Protein AF-A0AAD4QVF6-F1 (afdb_monomer)

Nearest PDB structures (foldseek):
  7xgg-assembly2_D  TM=4.872E-01  e=5.606E+00  synthetic construct
  3syv-assembly2_D  TM=2.371E-01  e=7.376E+00  Mus musculus
  6ixe-assembly1_A  TM=1.888E-01  e=5.868E+00  Homo sapiens
  6ixf-assembly1_A  TM=2.015E-01  e=6.731E+00  Homo sapiens

Sequence (263 aa):
MKPLGANAPVVAWVIYSELISIMGISLLLALVYRMAALRNKSHLLTTPKAIIAMGVFEVFYPIPAIYTGLALHPSEEESLAFIDENYPKMKNFYLTHSCTLFATTTDKVMPYFCVAIGQILLLSVGYTAVGIATIRGLKAVKIKRSEKTYRLQRSLAVSLFFQFALPGVMIVFSILSFAISGVLHLESAQVICQIAFLFATLHTTANGVIVMLLVRPYREFLFNLIPILRTWQKRKLHSNKEQVTSLTVRVKAAQSRTSFFQA

Structure (mmCIF, N/CA/C/O backbone):
data_AF-A0AAD4QVF6-F1
#
_entry.id   AF-A0AAD4QVF6-F1
#
loop_
_atom_site.group_PDB
_atom_site.id
_atom_site.type_symbol
_atom_site.label_atom_id
_atom_site.label_alt_id
_atom_site.label_comp_id
_atom_site.label_asym_id
_atom_site.label_entity_id
_atom_site.label_seq_id
_atom_site.pdbx_PDB_ins_code
_atom_site.Cartn_x
_atom_site.Cartn_y
_atom_site.Cartn_z
_atom_site.occupancy
_atom_site.B_iso_or_equiv
_atom_site.auth_seq_id
_atom_site.auth_comp_id
_atom_site.auth_asym_id
_atom_site.auth_atom_id
_atom_site.pdbx_PDB_model_num
ATOM 1 N N . MET A 1 1 ? 24.526 -21.670 -14.577 1.00 37.72 1 MET A N 1
ATOM 2 C CA . MET A 1 1 ? 23.063 -21.634 -14.354 1.00 37.72 1 MET A CA 1
ATOM 3 C C . MET A 1 1 ? 22.416 -21.314 -15.688 1.00 37.72 1 MET A C 1
ATOM 5 O O . MET A 1 1 ? 22.866 -20.366 -16.316 1.00 37.72 1 MET A O 1
ATOM 9 N N . LYS A 1 2 ? 21.458 -22.118 -16.176 1.00 34.78 2 LYS A N 1
ATOM 10 C CA . LYS A 1 2 ? 20.704 -21.745 -17.386 1.00 34.78 2 LYS A CA 1
ATOM 11 C C . LYS A 1 2 ? 19.953 -20.442 -17.082 1.00 34.78 2 LYS A C 1
ATOM 13 O O . LYS A 1 2 ? 19.327 -20.397 -16.020 1.00 34.78 2 LYS A O 1
ATOM 18 N N . PRO A 1 3 ? 20.032 -19.412 -17.941 1.00 43.38 3 PRO A N 1
ATOM 19 C CA . PRO A 1 3 ? 19.231 -18.216 -17.751 1.00 43.38 3 PRO A CA 1
ATOM 20 C C . PRO A 1 3 ? 17.770 -18.653 -17.693 1.00 43.38 3 PRO A C 1
ATOM 22 O O . PRO A 1 3 ? 17.314 -19.462 -18.507 1.00 43.38 3 PRO A O 1
ATOM 25 N N . LEU A 1 4 ? 17.070 -18.190 -16.661 1.00 45.00 4 LEU A N 1
ATOM 26 C CA . LEU A 1 4 ? 15.618 -18.247 -16.614 1.00 45.00 4 LEU A CA 1
ATOM 27 C C . LEU A 1 4 ? 15.123 -17.697 -17.959 1.00 45.00 4 LEU A C 1
ATOM 29 O O . LEU A 1 4 ? 15.506 -16.591 -18.331 1.00 45.00 4 LEU A O 1
ATOM 33 N N . GLY A 1 5 ? 14.392 -18.516 -18.727 1.00 51.22 5 GLY A N 1
ATOM 34 C CA . GLY A 1 5 ? 14.026 -18.189 -20.109 1.00 51.22 5 GLY A CA 1
ATOM 35 C C . GLY A 1 5 ? 13.369 -16.812 -20.211 1.00 51.22 5 GLY A C 1
ATOM 36 O O . GLY A 1 5 ? 12.795 -16.353 -19.227 1.00 51.22 5 GLY A O 1
ATOM 37 N N . ALA A 1 6 ? 13.431 -16.185 -21.389 1.00 54.94 6 ALA A N 1
ATOM 38 C CA . ALA A 1 6 ? 13.027 -14.795 -21.666 1.00 54.94 6 ALA A CA 1
ATOM 39 C C . ALA A 1 6 ? 11.678 -14.337 -21.054 1.00 54.94 6 ALA A C 1
ATOM 41 O O . ALA A 1 6 ? 11.459 -13.148 -20.855 1.00 54.94 6 ALA A O 1
ATOM 42 N N . ASN A 1 7 ? 10.798 -15.271 -20.682 1.00 56.34 7 ASN A N 1
ATOM 43 C CA . ASN A 1 7 ? 9.496 -15.014 -20.066 1.00 56.34 7 ASN A CA 1
ATOM 44 C C . ASN A 1 7 ? 9.504 -14.944 -18.526 1.00 56.34 7 ASN A C 1
ATOM 46 O O . ASN A 1 7 ? 8.493 -14.597 -17.924 1.00 56.34 7 ASN A O 1
ATOM 50 N N . ALA A 1 8 ? 10.601 -15.279 -17.850 1.00 60.00 8 ALA A N 1
ATOM 51 C CA . ALA A 1 8 ? 10.684 -15.251 -16.388 1.00 60.00 8 ALA A CA 1
ATOM 52 C C . ALA A 1 8 ? 10.346 -13.899 -15.724 1.00 60.00 8 ALA A C 1
ATOM 54 O O . ALA A 1 8 ? 9.707 -13.922 -14.670 1.00 60.00 8 ALA A O 1
ATOM 55 N N . PRO A 1 9 ? 10.695 -12.736 -16.306 1.00 60.25 9 PRO A N 1
ATOM 56 C CA . PRO A 1 9 ? 10.323 -11.429 -15.759 1.00 60.25 9 PRO A CA 1
ATOM 57 C C . PRO A 1 9 ? 8.811 -11.226 -15.773 1.00 60.25 9 PRO A C 1
ATOM 59 O O . PRO A 1 9 ? 8.218 -10.791 -14.789 1.00 60.25 9 PRO A O 1
ATOM 62 N N . VAL A 1 10 ? 8.187 -11.618 -16.883 1.00 62.69 10 VAL A N 1
ATOM 63 C CA . VAL A 1 10 ? 6.742 -11.558 -17.082 1.00 62.69 10 VAL A CA 1
ATOM 64 C C . VAL A 1 10 ? 6.040 -12.496 -16.104 1.00 62.69 10 VAL A C 1
ATOM 66 O O . VAL A 1 10 ? 5.097 -12.087 -15.437 1.00 62.69 10 VAL A O 1
ATOM 69 N N . VAL A 1 11 ? 6.520 -13.733 -15.952 1.00 62.94 11 VAL A N 1
ATOM 70 C CA . VAL A 1 11 ? 5.947 -14.707 -15.008 1.00 62.94 11 VAL A CA 1
ATOM 71 C C . VAL A 1 11 ? 6.062 -14.210 -13.565 1.00 62.94 11 VAL A C 1
ATOM 73 O O . VAL A 1 11 ? 5.086 -14.275 -12.820 1.00 62.94 11 VAL A O 1
ATOM 76 N N . ALA A 1 12 ? 7.217 -13.671 -13.165 1.00 63.62 12 ALA A N 1
ATOM 77 C CA . ALA A 1 12 ? 7.394 -13.086 -11.836 1.00 63.62 12 ALA A CA 1
ATOM 78 C C . ALA A 1 12 ? 6.433 -11.911 -11.600 1.00 63.62 12 ALA A C 1
ATOM 80 O O . ALA A 1 12 ? 5.878 -11.769 -10.511 1.00 63.62 12 ALA A O 1
ATOM 81 N N . TRP A 1 13 ? 6.199 -11.101 -12.630 1.00 64.44 13 TRP A N 1
ATOM 82 C CA . TRP A 1 13 ? 5.290 -9.968 -12.567 1.00 64.44 13 TRP A CA 1
ATOM 83 C C . TRP A 1 13 ? 3.817 -10.379 -12.477 1.00 64.44 13 TRP A C 1
ATOM 85 O O . TRP A 1 13 ? 3.089 -9.836 -11.651 1.00 64.44 13 TRP A O 1
ATOM 95 N N . VAL A 1 14 ? 3.396 -11.380 -13.256 1.00 66.75 14 VAL A N 1
ATOM 96 C CA . VAL A 1 14 ? 2.061 -11.998 -13.168 1.00 66.75 14 VAL A CA 1
ATOM 97 C C . VAL A 1 14 ? 1.823 -12.540 -11.760 1.00 66.75 14 VAL A C 1
ATOM 99 O O . VAL A 1 14 ? 0.798 -12.271 -11.147 1.00 66.75 14 VAL A O 1
ATOM 102 N N . ILE A 1 15 ? 2.794 -13.266 -11.202 1.00 67.12 15 ILE A N 1
ATOM 103 C CA . ILE A 1 15 ? 2.690 -13.788 -9.835 1.00 67.12 15 ILE A CA 1
ATOM 104 C C . ILE A 1 15 ? 2.575 -12.636 -8.829 1.00 67.12 15 ILE A C 1
ATOM 106 O O . ILE A 1 15 ? 1.769 -12.697 -7.904 1.00 67.12 15 ILE A O 1
ATOM 110 N N . TYR A 1 16 ? 3.360 -11.572 -9.003 1.00 66.75 16 TYR A N 1
ATOM 111 C CA . TYR A 1 16 ? 3.331 -10.413 -8.116 1.00 66.75 16 TYR A CA 1
ATOM 112 C C . TYR A 1 16 ? 1.995 -9.656 -8.170 1.00 66.75 16 TYR A C 1
ATOM 114 O O . TYR A 1 16 ? 1.463 -9.286 -7.121 1.00 66.75 16 TYR A O 1
ATOM 122 N N . SER A 1 17 ? 1.427 -9.455 -9.363 1.00 65.19 17 SER A N 1
ATOM 123 C CA . SER A 1 17 ? 0.138 -8.779 -9.533 1.00 65.19 17 SER A CA 1
ATOM 124 C C . SER A 1 17 ? -1.014 -9.593 -8.936 1.00 65.19 17 SER A C 1
ATOM 126 O O . SER A 1 17 ? -1.827 -9.033 -8.200 1.00 65.19 17 SER A O 1
ATOM 128 N N . GLU A 1 18 ? -1.023 -10.912 -9.137 1.00 68.62 18 GLU A N 1
ATOM 129 C CA . GLU A 1 18 ? -2.000 -11.824 -8.529 1.00 68.62 18 GLU A CA 1
ATOM 130 C C . GLU A 1 18 ? -1.900 -11.844 -6.997 1.00 68.62 18 GLU A C 1
ATOM 132 O O . GLU A 1 18 ? -2.912 -11.769 -6.298 1.00 68.62 18 GLU A O 1
ATOM 137 N N . LEU A 1 19 ? -0.685 -11.872 -6.437 1.00 65.50 19 LEU A N 1
ATOM 138 C CA . LEU A 1 19 ? -0.489 -11.817 -4.984 1.00 65.50 19 LEU A CA 1
ATOM 139 C C . LEU A 1 19 ? -1.010 -10.508 -4.377 1.00 65.50 19 LEU A C 1
ATOM 141 O O . LEU A 1 19 ? -1.615 -10.530 -3.301 1.00 65.50 19 LEU A O 1
ATOM 145 N N . ILE A 1 20 ? -0.809 -9.376 -5.061 1.00 69.12 20 ILE A N 1
ATOM 146 C CA . ILE A 1 20 ? -1.357 -8.083 -4.634 1.00 69.12 20 ILE A CA 1
ATOM 147 C C . ILE A 1 20 ? -2.886 -8.109 -4.662 1.00 69.12 20 ILE A C 1
ATOM 149 O O . ILE A 1 20 ? -3.496 -7.687 -3.679 1.00 69.12 20 ILE A O 1
ATOM 153 N N . SER A 1 21 ? -3.498 -8.638 -5.724 1.00 68.19 21 SER A N 1
ATOM 154 C CA . SER A 1 21 ? -4.958 -8.764 -5.823 1.00 68.19 21 SER A CA 1
ATOM 155 C C . SER A 1 21 ? -5.543 -9.688 -4.751 1.00 68.19 21 SER A C 1
ATOM 157 O O . SER A 1 21 ? -6.530 -9.369 -4.093 1.00 68.19 21 SER A O 1
ATOM 159 N N . ILE A 1 22 ? -4.911 -10.831 -4.479 1.00 67.81 22 ILE A N 1
ATOM 160 C CA . ILE A 1 22 ? -5.367 -11.740 -3.416 1.00 67.81 22 ILE A CA 1
ATOM 161 C C . ILE A 1 22 ? -5.286 -11.051 -2.048 1.00 67.81 22 ILE A C 1
ATOM 163 O O . ILE A 1 22 ? -6.211 -11.157 -1.230 1.00 67.81 22 ILE A O 1
ATOM 167 N N . MET A 1 23 ? -4.194 -10.328 -1.786 1.00 67.50 23 MET A N 1
ATOM 168 C CA . MET A 1 23 ? -4.026 -9.567 -0.551 1.00 67.50 23 MET A CA 1
ATOM 169 C C . MET A 1 23 ? -5.079 -8.458 -0.433 1.00 67.50 23 MET A C 1
ATOM 171 O O . MET A 1 23 ? -5.665 -8.291 0.641 1.00 67.50 23 MET A O 1
ATOM 175 N N . GLY A 1 24 ? -5.355 -7.742 -1.523 1.00 69.25 24 GLY A N 1
ATOM 176 C CA . GLY A 1 24 ? -6.350 -6.682 -1.565 1.00 69.25 24 GLY A CA 1
ATOM 177 C C . GLY A 1 24 ? -7.765 -7.192 -1.278 1.00 69.25 24 GLY A C 1
ATOM 178 O O . GLY A 1 24 ? -8.414 -6.749 -0.322 1.00 69.25 24 GLY A O 1
ATOM 179 N N . ILE A 1 25 ? -8.200 -8.235 -1.988 1.00 70.25 25 ILE A N 1
ATOM 180 C CA . ILE A 1 25 ? -9.482 -8.920 -1.749 1.00 70.25 25 ILE A CA 1
ATOM 181 C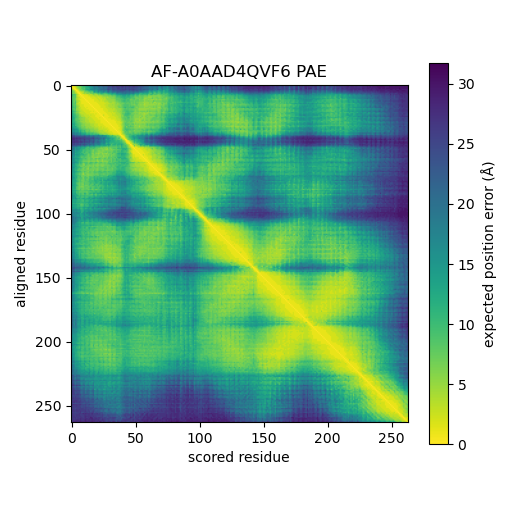 C . ILE A 1 25 ? -9.607 -9.388 -0.294 1.00 70.25 25 ILE A C 1
ATOM 183 O O . ILE A 1 25 ? -10.638 -9.163 0.349 1.00 70.25 25 ILE A O 1
ATOM 187 N N . SER A 1 26 ? -8.560 -10.008 0.255 1.00 67.69 26 SER A N 1
ATOM 188 C CA . SER A 1 26 ? -8.553 -10.517 1.635 1.00 67.69 26 SER A CA 1
ATOM 189 C C . SER A 1 26 ? -8.766 -9.399 2.659 1.00 67.69 26 SER A C 1
ATOM 191 O O . SER A 1 26 ? -9.516 -9.543 3.629 1.00 67.69 26 SER A O 1
ATOM 193 N N . LEU A 1 27 ? -8.138 -8.251 2.424 1.00 70.31 27 LEU A N 1
ATOM 194 C CA . LEU A 1 27 ? -8.210 -7.082 3.289 1.00 70.31 27 LEU A CA 1
ATOM 195 C C . LEU A 1 27 ? -9.574 -6.380 3.191 1.00 70.31 27 LEU A C 1
ATOM 197 O O . LEU A 1 27 ? -10.148 -5.969 4.206 1.00 70.31 27 LEU A O 1
ATOM 201 N N . LEU A 1 28 ? -10.131 -6.313 1.980 1.00 70.56 28 LEU A N 1
ATOM 202 C CA . LEU A 1 28 ? -11.494 -5.863 1.713 1.00 70.56 28 LEU A CA 1
ATOM 203 C C . LEU A 1 28 ? -12.528 -6.723 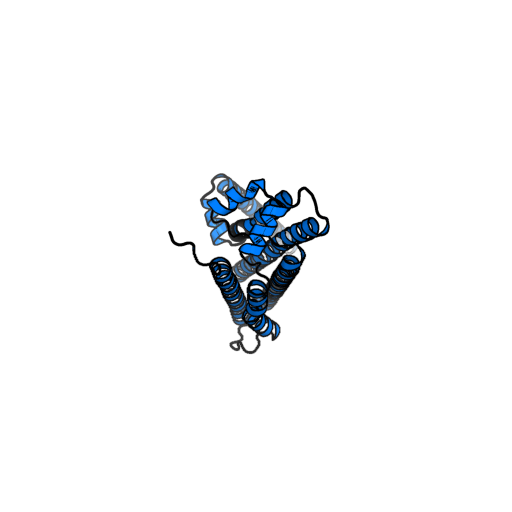2.431 1.00 70.56 28 LEU A C 1
ATOM 205 O O . LEU A 1 28 ? -13.383 -6.199 3.147 1.00 70.56 28 LEU A O 1
ATOM 209 N N . LEU A 1 29 ? -12.418 -8.043 2.303 1.00 69.06 29 LEU A N 1
ATOM 210 C CA . LEU A 1 29 ? -13.282 -8.987 3.002 1.00 69.06 29 LEU A CA 1
ATOM 211 C C . LEU A 1 29 ? -13.165 -8.815 4.518 1.00 69.06 29 LEU A C 1
ATOM 213 O O . LEU A 1 29 ? -14.188 -8.686 5.191 1.00 69.06 29 LEU A O 1
ATOM 217 N N . ALA A 1 30 ? -11.953 -8.725 5.070 1.00 69.31 30 ALA A N 1
ATOM 218 C CA . ALA A 1 30 ? -11.750 -8.519 6.505 1.00 69.31 30 ALA A CA 1
ATOM 219 C C . ALA A 1 30 ? -12.453 -7.248 7.021 1.00 69.31 30 ALA A C 1
ATOM 221 O O . ALA A 1 30 ? -13.092 -7.258 8.080 1.00 69.31 30 ALA A O 1
ATOM 222 N N . LEU A 1 31 ? -12.394 -6.157 6.255 1.00 68.94 31 LEU A N 1
ATOM 223 C CA . LEU A 1 31 ? -13.100 -4.909 6.546 1.00 68.94 31 LEU A CA 1
ATOM 224 C C . LEU A 1 31 ? -14.624 -5.064 6.505 1.00 68.94 31 LEU A C 1
ATOM 226 O O . LEU A 1 31 ? -15.327 -4.568 7.388 1.00 68.94 31 LEU A O 1
ATOM 230 N N . VAL A 1 32 ? -15.139 -5.781 5.511 1.00 68.56 32 VAL A N 1
ATOM 231 C CA . VAL A 1 32 ? -16.572 -6.055 5.332 1.00 68.56 32 VAL A CA 1
ATOM 232 C C . VAL A 1 32 ? -17.119 -6.896 6.466 1.00 68.56 32 VAL A C 1
ATOM 234 O O . VAL A 1 32 ? -18.104 -6.508 7.096 1.00 68.56 32 VAL A O 1
ATOM 237 N N . TYR A 1 33 ? -16.455 -8.011 6.767 1.00 68.38 33 TYR A N 1
ATOM 238 C CA . TYR A 1 33 ? -16.805 -8.885 7.880 1.00 68.38 33 TYR A CA 1
ATOM 239 C C . TYR A 1 33 ? -16.821 -8.104 9.191 1.00 68.38 33 TYR A C 1
ATOM 241 O O . TYR A 1 33 ? -17.742 -8.244 9.999 1.00 68.38 33 TYR A O 1
ATOM 249 N N . ARG A 1 34 ? -15.861 -7.194 9.375 1.00 69.56 34 ARG A N 1
ATOM 250 C CA . ARG A 1 34 ? -15.821 -6.320 10.545 1.00 69.56 34 ARG A CA 1
ATOM 251 C C . ARG A 1 34 ? -16.992 -5.338 10.587 1.00 69.56 34 ARG A C 1
ATOM 253 O O . ARG A 1 34 ? -17.579 -5.156 11.652 1.00 69.56 34 ARG A O 1
ATOM 260 N N . MET A 1 35 ? -17.377 -4.733 9.464 1.00 66.31 35 MET A N 1
ATOM 261 C CA . MET A 1 35 ? -18.566 -3.871 9.392 1.00 66.31 35 MET A CA 1
ATOM 262 C C . MET A 1 35 ? -19.868 -4.642 9.652 1.00 66.31 35 MET A C 1
ATOM 264 O O . MET A 1 35 ? -20.740 -4.137 10.364 1.00 66.31 35 MET A O 1
ATOM 268 N N . ALA A 1 36 ? -19.997 -5.860 9.123 1.00 63.72 36 ALA A N 1
ATOM 269 C CA . ALA A 1 36 ? -21.147 -6.732 9.357 1.00 63.72 36 ALA A CA 1
ATOM 270 C C . ALA A 1 36 ? -21.266 -7.106 10.845 1.00 63.72 36 ALA A C 1
ATOM 272 O O . ALA A 1 36 ? -22.318 -6.895 11.457 1.00 63.72 36 ALA A O 1
ATOM 273 N N . ALA A 1 37 ? -20.154 -7.520 11.463 1.00 65.19 37 ALA A N 1
ATOM 274 C CA . ALA A 1 37 ? -20.075 -7.817 12.893 1.00 65.19 37 ALA A CA 1
ATOM 275 C C . ALA A 1 37 ? -20.400 -6.594 13.773 1.00 65.19 37 ALA A C 1
ATOM 277 O O . ALA A 1 37 ? -21.032 -6.718 14.825 1.00 65.19 37 ALA A O 1
ATOM 278 N N . LEU A 1 38 ? -20.009 -5.386 13.351 1.00 64.06 38 LEU A N 1
ATOM 279 C CA . LEU A 1 38 ? -20.340 -4.149 14.065 1.00 64.06 38 LEU A CA 1
ATOM 280 C C . LEU A 1 38 ? -21.831 -3.799 13.991 1.00 64.06 38 LEU A C 1
ATOM 282 O O . LEU A 1 38 ? -22.361 -3.257 14.959 1.00 64.06 38 LEU A O 1
ATOM 286 N N . ARG A 1 39 ? -22.516 -4.108 12.885 1.00 63.34 39 ARG A N 1
ATOM 287 C CA . ARG A 1 39 ? -23.947 -3.804 12.702 1.00 63.34 39 ARG A CA 1
ATOM 288 C C . ARG A 1 39 ? -24.881 -4.836 13.341 1.00 63.34 39 ARG A C 1
ATOM 290 O O . ARG A 1 39 ? -26.089 -4.614 13.318 1.00 63.34 39 ARG A O 1
ATOM 297 N N . ASN A 1 40 ? -24.343 -5.914 13.923 1.00 62.25 40 ASN A N 1
ATOM 298 C CA . ASN A 1 40 ? -25.102 -7.028 14.505 1.00 62.25 40 ASN A CA 1
ATOM 299 C C . ASN A 1 40 ? -26.190 -7.566 13.553 1.00 62.25 40 ASN A C 1
ATOM 301 O O . ASN A 1 40 ? -27.267 -7.968 13.985 1.00 62.25 40 ASN A O 1
ATOM 305 N N . LYS A 1 41 ? -25.928 -7.497 12.241 1.00 56.50 41 LYS A N 1
ATOM 306 C CA . LYS A 1 41 ? -26.773 -8.078 11.198 1.00 56.50 41 LYS A CA 1
ATOM 307 C C . LYS A 1 41 ? -26.068 -9.338 10.707 1.00 56.50 41 LYS A C 1
ATOM 309 O O . LYS A 1 41 ? -24.955 -9.249 10.202 1.00 56.50 41 LYS A O 1
ATOM 314 N N . SER A 1 42 ? -26.724 -10.485 10.856 1.00 44.81 42 SER A N 1
ATOM 315 C CA . SER A 1 42 ? -26.244 -11.806 10.421 1.00 44.81 42 SER A CA 1
ATOM 316 C C . SER A 1 42 ? -26.131 -11.951 8.899 1.00 44.81 42 SER A C 1
ATOM 318 O O . SER A 1 42 ? -25.462 -12.857 8.416 1.00 44.81 42 SER A O 1
ATOM 320 N N . HIS A 1 43 ? -26.738 -11.051 8.121 1.00 45.66 43 HIS A N 1
ATOM 321 C CA . HIS A 1 43 ? -26.702 -11.120 6.665 1.00 45.66 43 HIS A CA 1
ATOM 322 C C . HIS A 1 43 ? -25.549 -10.304 6.066 1.00 45.66 43 HIS A C 1
ATOM 324 O O . HIS A 1 43 ? -25.660 -9.088 5.865 1.00 45.66 43 HIS A O 1
ATOM 330 N N . LEU A 1 44 ? -24.505 -11.026 5.638 1.00 47.47 44 LEU A N 1
ATOM 331 C CA . LEU A 1 44 ? -23.543 -10.590 4.612 1.00 47.47 44 LEU A CA 1
ATOM 332 C C . LEU A 1 44 ? -24.232 -10.050 3.341 1.00 47.47 44 LEU A C 1
ATOM 334 O O . LEU A 1 44 ? -23.634 -9.296 2.587 1.00 47.47 44 LEU A O 1
ATOM 338 N N . LEU A 1 45 ? -25.504 -10.369 3.105 1.00 43.69 45 LEU A N 1
ATOM 339 C CA . LEU A 1 45 ? -26.275 -9.930 1.936 1.00 43.69 45 LEU A CA 1
ATOM 340 C C . LEU A 1 45 ? -26.611 -8.426 1.896 1.00 43.69 45 LEU A C 1
ATOM 342 O O . LEU A 1 45 ? -27.107 -7.944 0.886 1.00 43.69 45 LEU A O 1
ATOM 346 N N . THR A 1 46 ? -26.314 -7.661 2.954 1.00 48.38 46 THR A N 1
ATOM 347 C CA . THR A 1 46 ? -26.375 -6.180 2.910 1.00 48.38 46 THR A CA 1
ATOM 348 C C . THR A 1 46 ? -25.013 -5.529 2.670 1.00 48.38 46 THR A C 1
ATOM 350 O O . THR A 1 46 ? -24.845 -4.326 2.894 1.00 48.38 46 THR A O 1
ATOM 353 N N . THR A 1 47 ? -24.031 -6.319 2.225 1.00 54.88 47 THR A N 1
ATOM 354 C CA . THR A 1 47 ? -22.757 -5.799 1.730 1.00 54.88 47 THR A CA 1
ATOM 355 C C . THR A 1 47 ? -23.054 -4.794 0.609 1.00 54.88 47 THR A C 1
ATOM 357 O O . THR A 1 47 ? -23.788 -5.131 -0.322 1.00 54.88 47 THR A O 1
ATOM 360 N N . PRO A 1 48 ? -22.562 -3.542 0.692 1.00 59.56 48 PRO A N 1
ATOM 361 C CA . PRO A 1 48 ? -22.774 -2.549 -0.352 1.00 59.56 48 PRO A CA 1
ATOM 362 C C . PRO A 1 48 ? -22.351 -3.139 -1.695 1.00 59.56 48 PRO A C 1
ATOM 364 O O . PRO A 1 48 ? -21.248 -3.669 -1.792 1.00 59.56 48 PRO A O 1
ATOM 367 N N . LYS A 1 49 ? -23.190 -3.020 -2.731 1.00 63.59 49 LYS A N 1
ATOM 368 C CA . LYS A 1 49 ? -22.866 -3.451 -4.106 1.00 63.59 49 LYS A CA 1
ATOM 369 C C . LYS A 1 49 ? -21.467 -2.989 -4.548 1.00 63.59 49 LYS A C 1
ATOM 371 O O . LYS A 1 49 ? -20.788 -3.712 -5.259 1.00 63.59 49 LYS A O 1
ATOM 376 N N . ALA A 1 50 ? -21.015 -1.841 -4.039 1.00 60.25 50 ALA A N 1
ATOM 377 C CA . ALA A 1 50 ? -19.671 -1.296 -4.218 1.00 60.25 50 ALA A CA 1
ATOM 378 C C . ALA A 1 50 ? -18.531 -2.243 -3.798 1.00 60.25 50 ALA A C 1
ATOM 380 O O . ALA A 1 50 ? -17.498 -2.262 -4.444 1.00 60.25 50 ALA A O 1
ATOM 381 N N . ILE A 1 51 ? -18.699 -3.046 -2.750 1.00 65.06 51 ILE A N 1
ATOM 382 C CA . ILE A 1 51 ? -17.654 -3.948 -2.248 1.00 65.06 51 ILE A CA 1
ATOM 383 C C . ILE A 1 51 ? -17.576 -5.211 -3.100 1.00 65.06 51 ILE A C 1
ATOM 385 O O . ILE A 1 51 ? -16.482 -5.660 -3.416 1.00 65.06 51 ILE A O 1
ATOM 389 N N . ILE A 1 52 ? -18.724 -5.765 -3.500 1.00 68.62 52 ILE A N 1
ATOM 390 C CA . ILE A 1 52 ? -18.755 -6.875 -4.461 1.00 68.62 52 ILE A CA 1
ATOM 391 C C . ILE A 1 52 ? -18.171 -6.395 -5.792 1.00 68.62 52 ILE A C 1
ATOM 393 O O . ILE A 1 52 ? -17.333 -7.078 -6.362 1.00 68.62 52 ILE A O 1
ATOM 397 N N . ALA A 1 53 ? -18.531 -5.187 -6.237 1.00 66.56 53 ALA A N 1
ATOM 398 C CA . ALA A 1 53 ? -17.948 -4.568 -7.423 1.00 66.56 53 ALA A CA 1
ATOM 399 C C . ALA A 1 53 ? -16.428 -4.365 -7.291 1.00 66.56 53 ALA A C 1
ATOM 401 O O . ALA A 1 53 ? -15.708 -4.662 -8.234 1.00 66.56 53 ALA A O 1
ATOM 402 N N . MET A 1 54 ? -15.927 -3.932 -6.129 1.00 68.06 54 MET A N 1
ATOM 403 C CA . MET A 1 54 ? -14.487 -3.813 -5.871 1.00 68.06 54 MET A CA 1
ATOM 404 C C . MET A 1 54 ? -13.777 -5.171 -5.847 1.00 68.06 54 MET A C 1
ATOM 406 O O . MET A 1 54 ? -12.689 -5.282 -6.394 1.00 68.06 54 MET A O 1
ATOM 410 N N . GLY A 1 55 ? -14.385 -6.204 -5.255 1.00 68.62 55 GLY A N 1
ATOM 411 C CA . GLY A 1 55 ? -13.824 -7.558 -5.239 1.00 68.62 55 GLY A CA 1
ATOM 412 C C . GLY A 1 55 ? -13.789 -8.193 -6.629 1.00 68.62 55 GLY A C 1
ATOM 413 O O . GLY A 1 55 ? -12.773 -8.747 -7.020 1.00 68.62 55 GLY A O 1
ATOM 414 N N . VAL A 1 56 ? -14.868 -8.054 -7.406 1.00 71.25 56 VAL A N 1
ATOM 415 C CA . VAL A 1 56 ? -14.910 -8.463 -8.819 1.00 71.25 56 VAL A CA 1
ATOM 416 C C . VAL A 1 56 ? -13.850 -7.700 -9.612 1.00 71.25 56 VAL A C 1
ATOM 418 O O . VAL A 1 56 ? -13.084 -8.310 -10.348 1.00 71.25 56 VAL A O 1
ATOM 421 N N . PHE A 1 57 ? -13.743 -6.385 -9.420 1.00 68.94 57 PHE A N 1
ATOM 422 C CA . PHE A 1 57 ? -12.716 -5.587 -10.080 1.00 68.94 57 PHE A CA 1
ATOM 423 C C . PHE A 1 57 ? -11.302 -6.077 -9.739 1.00 68.94 57 PHE A C 1
ATOM 425 O O . PHE A 1 57 ? -10.519 -6.279 -10.655 1.00 68.94 57 PHE A O 1
ATOM 432 N N . GLU A 1 58 ? -10.980 -6.344 -8.470 1.00 68.38 58 GLU A N 1
ATOM 433 C CA . GLU A 1 58 ? -9.656 -6.856 -8.078 1.00 68.38 58 GLU A CA 1
ATOM 434 C C . GLU A 1 58 ? -9.299 -8.216 -8.701 1.00 68.38 58 GLU A C 1
ATOM 436 O O . GLU A 1 58 ? -8.119 -8.466 -8.943 1.00 68.38 58 GLU A O 1
ATOM 441 N N . VAL A 1 59 ? -10.289 -9.066 -8.997 1.00 69.88 59 VAL A N 1
ATOM 442 C CA . VAL A 1 59 ? -10.083 -10.366 -9.665 1.00 69.88 59 VAL A CA 1
ATOM 443 C C . VAL A 1 59 ? -9.853 -10.212 -11.167 1.00 69.88 59 VAL A C 1
ATOM 445 O O . VAL A 1 59 ? -9.022 -10.908 -11.737 1.00 69.88 59 VAL A O 1
ATOM 448 N N . PHE A 1 60 ? -10.594 -9.325 -11.833 1.00 71.25 60 PHE A N 1
ATOM 449 C CA . PHE A 1 60 ? -10.517 -9.186 -13.294 1.00 71.25 60 PHE A CA 1
ATOM 450 C C . PHE A 1 60 ? -9.481 -8.156 -13.754 1.00 71.25 60 PHE A C 1
ATOM 452 O O . PHE A 1 60 ? -9.066 -8.172 -14.909 1.00 71.25 60 PHE A O 1
ATOM 459 N N . TYR A 1 61 ? -9.045 -7.267 -12.868 1.00 69.25 61 TYR A N 1
ATOM 460 C CA . TYR A 1 61 ? -8.085 -6.212 -13.168 1.00 69.25 61 TYR A CA 1
ATOM 461 C C . TYR A 1 61 ? -6.655 -6.698 -13.510 1.00 69.25 61 TYR A C 1
ATOM 463 O O . TYR A 1 61 ? -6.031 -6.085 -14.383 1.00 69.25 61 TYR A O 1
ATOM 471 N N . PRO A 1 62 ? -6.105 -7.774 -12.906 1.00 69.94 62 PRO A N 1
ATOM 472 C CA . PRO A 1 62 ? -4.809 -8.313 -13.310 1.00 69.94 62 PRO A CA 1
ATOM 473 C C . PRO A 1 62 ? -4.775 -8.671 -14.791 1.00 69.94 62 PRO A C 1
ATOM 475 O O . PRO A 1 62 ? -3.731 -8.547 -15.409 1.00 69.94 62 PRO A O 1
ATOM 478 N N . ILE A 1 63 ? -5.912 -9.027 -15.397 1.00 71.56 63 ILE A N 1
ATOM 479 C CA . ILE A 1 63 ? -5.979 -9.494 -16.785 1.00 71.56 63 ILE A CA 1
ATOM 480 C C . ILE A 1 63 ? -5.521 -8.412 -17.782 1.00 71.56 63 ILE A C 1
ATOM 482 O O . ILE A 1 63 ? -4.590 -8.695 -18.533 1.00 71.56 63 ILE A O 1
ATOM 486 N N . PRO A 1 64 ? -6.070 -7.176 -17.803 1.00 70.00 64 PRO A N 1
ATOM 487 C CA . PRO A 1 64 ? -5.520 -6.091 -18.617 1.00 70.00 64 PRO A CA 1
ATOM 488 C C . PRO A 1 64 ? -4.046 -5.800 -18.352 1.00 70.00 64 PRO A C 1
ATOM 490 O O . PRO A 1 64 ? -3.314 -5.512 -19.289 1.00 70.00 64 PRO A O 1
ATOM 493 N N . ALA A 1 65 ? -3.615 -5.873 -17.093 1.00 66.56 65 ALA A N 1
ATOM 494 C CA . ALA A 1 65 ? -2.250 -5.563 -16.690 1.00 66.56 65 ALA A CA 1
ATOM 495 C C . ALA A 1 65 ? -1.266 -6.651 -17.183 1.00 66.56 65 ALA A C 1
ATOM 497 O O . ALA A 1 65 ? -0.195 -6.354 -17.703 1.00 66.56 65 ALA A O 1
ATOM 498 N N . ILE A 1 66 ? -1.657 -7.922 -17.080 1.00 68.69 66 ILE A N 1
ATOM 499 C CA . ILE A 1 66 ? -0.946 -9.094 -17.607 1.00 68.69 66 ILE A CA 1
ATOM 500 C C . ILE A 1 66 ? -0.929 -9.047 -19.128 1.00 68.69 66 ILE A C 1
ATOM 502 O O . ILE A 1 66 ? 0.111 -9.285 -19.732 1.00 68.69 66 ILE A O 1
ATOM 506 N N . TYR A 1 67 ? -2.049 -8.686 -19.749 1.00 69.94 67 TYR A N 1
ATOM 507 C CA . TYR A 1 67 ? -2.140 -8.531 -21.191 1.00 69.94 67 TYR A CA 1
ATOM 508 C C . TYR A 1 67 ? -1.228 -7.415 -21.700 1.00 69.94 67 TYR A C 1
ATOM 510 O O . TYR A 1 67 ? -0.483 -7.646 -22.644 1.00 69.94 67 TYR A O 1
ATOM 518 N N . THR A 1 68 ? -1.215 -6.234 -21.075 1.00 65.81 68 THR A N 1
ATOM 519 C CA . THR A 1 68 ? -0.287 -5.160 -21.463 1.00 65.81 68 THR A CA 1
ATOM 520 C C . THR A 1 68 ? 1.161 -5.550 -21.194 1.00 65.81 68 THR A C 1
ATOM 522 O O . THR A 1 68 ? 2.009 -5.324 -22.051 1.00 65.81 68 THR A O 1
ATOM 525 N N . GLY A 1 69 ? 1.443 -6.204 -20.064 1.00 65.00 69 GLY A N 1
ATOM 526 C CA . GLY A 1 69 ? 2.768 -6.729 -19.741 1.00 65.00 69 GLY A CA 1
ATOM 527 C C . GLY A 1 69 ? 3.261 -7.802 -20.714 1.00 65.00 69 GLY A C 1
ATOM 528 O O . GLY A 1 69 ? 4.453 -7.862 -20.967 1.00 65.00 69 GLY A O 1
ATOM 529 N N . LEU A 1 70 ? 2.374 -8.619 -21.287 1.00 66.75 70 LEU A N 1
ATOM 530 C CA . LEU A 1 70 ? 2.704 -9.637 -22.293 1.00 66.75 70 LEU A CA 1
ATOM 531 C C . LEU A 1 70 ? 2.784 -9.067 -23.713 1.00 66.75 70 LEU A C 1
ATOM 533 O O . LEU A 1 70 ? 3.667 -9.444 -24.475 1.00 66.75 70 LEU A O 1
ATOM 537 N N . ALA A 1 71 ? 1.854 -8.185 -24.080 1.00 66.25 71 ALA A N 1
ATOM 538 C CA . ALA A 1 71 ? 1.708 -7.673 -25.441 1.00 66.25 71 ALA A CA 1
ATOM 539 C C . ALA A 1 71 ? 2.673 -6.524 -25.765 1.00 66.25 71 ALA A C 1
ATOM 541 O O . ALA A 1 71 ? 2.956 -6.284 -26.935 1.00 66.25 71 ALA A O 1
ATOM 542 N N . LEU A 1 72 ? 3.153 -5.802 -24.746 1.00 66.69 72 LEU A N 1
ATOM 543 C CA . LEU A 1 72 ? 4.039 -4.643 -24.906 1.00 66.69 72 LEU A CA 1
ATOM 544 C C . LEU A 1 72 ? 5.464 -4.903 -24.399 1.00 66.69 72 LEU A C 1
ATOM 546 O O . LEU A 1 72 ? 6.287 -3.988 -24.448 1.00 66.69 72 LEU A O 1
ATOM 550 N N . HIS A 1 73 ? 5.775 -6.116 -23.917 1.00 68.00 73 HIS A N 1
ATOM 551 C CA . HIS A 1 73 ? 7.141 -6.457 -23.524 1.00 68.00 73 HIS A CA 1
ATOM 552 C C . HIS A 1 73 ? 8.048 -6.406 -24.762 1.00 68.00 73 HIS A C 1
ATOM 554 O O . HIS A 1 73 ? 7.793 -7.142 -25.720 1.00 68.00 73 HIS A O 1
ATOM 560 N N . PRO A 1 74 ? 9.099 -5.568 -24.768 1.00 66.44 74 PRO A N 1
ATOM 561 C CA . PRO A 1 74 ? 10.050 -5.543 -25.872 1.00 66.44 74 PRO A CA 1
ATOM 562 C C . PRO A 1 74 ? 10.730 -6.910 -25.992 1.00 66.44 74 PRO A C 1
ATOM 564 O O . PRO A 1 74 ? 10.973 -7.589 -24.988 1.00 66.44 74 PRO A O 1
ATOM 567 N N . SER A 1 75 ? 11.055 -7.341 -27.208 1.00 71.88 75 SER A N 1
ATOM 568 C CA . SER A 1 75 ? 11.902 -8.527 -27.346 1.00 71.88 75 SER A CA 1
ATOM 569 C C . SER A 1 75 ? 13.290 -8.244 -26.750 1.00 71.88 75 SER A C 1
ATOM 571 O O . SER A 1 75 ? 13.710 -7.090 -26.606 1.00 71.88 75 SER A O 1
ATOM 573 N N . GLU A 1 76 ? 14.021 -9.295 -26.378 1.00 72.12 76 GLU A N 1
ATOM 574 C CA . GLU A 1 76 ? 15.401 -9.148 -25.895 1.00 72.12 76 GLU A CA 1
ATOM 575 C C . GLU A 1 76 ? 16.277 -8.437 -26.942 1.00 72.12 76 GLU A C 1
ATOM 577 O O . GLU A 1 76 ? 17.073 -7.565 -26.604 1.00 72.12 76 GLU A O 1
ATOM 582 N N . GLU A 1 77 ? 16.050 -8.735 -28.222 1.00 75.25 77 GLU A N 1
ATOM 583 C CA . GLU A 1 77 ? 16.736 -8.117 -29.356 1.00 75.25 77 GLU A CA 1
ATOM 584 C C . GLU A 1 77 ? 16.398 -6.626 -29.510 1.00 75.25 77 GLU A C 1
ATOM 586 O O . GLU A 1 77 ? 17.310 -5.810 -29.635 1.00 75.25 77 GLU A O 1
ATOM 591 N N . GLU A 1 78 ? 15.118 -6.242 -29.407 1.00 75.00 78 GLU A N 1
ATOM 592 C CA . GLU A 1 78 ? 14.703 -4.829 -29.407 1.00 75.00 78 GLU A CA 1
ATOM 593 C C . GLU A 1 78 ? 15.327 -4.059 -28.234 1.00 75.00 78 GLU A C 1
ATOM 595 O O . GLU A 1 78 ? 15.773 -2.922 -28.392 1.00 75.00 78 GLU A O 1
ATOM 600 N N . SER A 1 79 ? 15.391 -4.686 -27.058 1.00 72.00 79 SER A N 1
ATOM 601 C CA . SER A 1 79 ? 15.939 -4.059 -25.850 1.00 72.00 79 SER A CA 1
ATOM 602 C C . SER A 1 79 ? 17.453 -3.858 -25.945 1.00 72.00 79 SER A C 1
ATOM 604 O O . SER A 1 79 ? 17.981 -2.836 -25.504 1.00 72.00 79 SER A O 1
ATOM 606 N N . LEU A 1 80 ? 18.163 -4.826 -26.532 1.00 75.50 80 LEU A N 1
ATOM 607 C CA . LEU A 1 80 ? 19.601 -4.735 -26.783 1.00 75.50 80 LEU A CA 1
ATOM 608 C C . LEU A 1 80 ? 19.919 -3.700 -27.866 1.00 75.50 80 LEU A C 1
ATOM 610 O O . LEU A 1 80 ? 20.850 -2.919 -27.680 1.00 75.50 80 LEU A O 1
ATOM 614 N N . ALA A 1 81 ? 19.124 -3.641 -28.939 1.00 79.88 81 ALA A N 1
ATOM 615 C CA . ALA A 1 81 ? 19.266 -2.631 -29.986 1.00 79.88 81 ALA A CA 1
ATOM 616 C C . ALA A 1 81 ? 19.085 -1.210 -29.427 1.00 79.88 81 ALA A C 1
ATOM 618 O O . ALA A 1 81 ? 19.903 -0.330 -29.687 1.00 79.88 81 ALA A O 1
ATOM 619 N N . PHE A 1 82 ? 18.077 -1.003 -28.573 1.00 74.38 82 PHE A N 1
ATOM 620 C CA . PHE A 1 82 ? 17.851 0.285 -27.917 1.00 74.38 82 PHE A CA 1
ATOM 621 C C . PHE A 1 82 ? 19.027 0.705 -27.019 1.00 74.38 82 PHE A C 1
ATOM 623 O O . PHE A 1 82 ? 19.382 1.884 -26.971 1.00 74.38 82 PHE A O 1
ATOM 630 N N . ILE A 1 83 ? 19.656 -0.235 -26.307 1.00 74.69 83 ILE A N 1
ATOM 631 C CA . ILE A 1 83 ? 20.840 0.049 -25.480 1.00 74.69 83 ILE A CA 1
ATOM 632 C C . ILE A 1 83 ? 22.064 0.338 -26.327 1.00 74.69 83 ILE A C 1
ATOM 634 O O . ILE A 1 83 ? 22.832 1.226 -25.971 1.00 74.69 83 ILE A O 1
ATOM 638 N N . ASP A 1 84 ? 22.259 -0.390 -27.420 1.00 81.94 84 ASP A N 1
ATOM 639 C CA . ASP A 1 84 ? 23.363 -0.120 -28.336 1.00 81.94 84 ASP A CA 1
ATOM 640 C C . ASP A 1 84 ? 23.271 1.296 -28.910 1.00 81.94 84 ASP A C 1
ATOM 642 O O . ASP A 1 84 ? 24.287 1.982 -29.015 1.00 81.94 84 ASP A O 1
ATOM 646 N N . GLU A 1 85 ? 22.056 1.753 -29.204 1.00 81.81 85 GLU A N 1
ATOM 647 C CA . GLU A 1 85 ? 21.801 3.093 -29.722 1.00 81.81 85 GLU A CA 1
ATOM 648 C C . GLU A 1 85 ? 21.939 4.185 -28.646 1.00 81.81 85 GLU A C 1
ATOM 650 O O . GLU A 1 85 ? 22.624 5.184 -28.858 1.00 81.81 85 GLU A O 1
ATOM 655 N N . ASN A 1 86 ? 21.330 3.997 -27.469 1.00 75.44 86 ASN A N 1
ATOM 656 C CA . ASN A 1 86 ? 21.176 5.070 -26.475 1.00 75.44 86 ASN A CA 1
ATOM 657 C C . ASN A 1 86 ? 22.193 5.002 -25.323 1.00 75.44 86 ASN A C 1
ATOM 659 O O . ASN A 1 86 ? 22.548 6.024 -24.734 1.00 75.44 86 ASN A O 1
ATOM 663 N N . TYR A 1 87 ? 22.682 3.806 -24.985 1.00 76.81 87 TYR A N 1
ATOM 664 C CA . TYR A 1 87 ? 23.556 3.551 -23.834 1.00 76.81 87 TYR A CA 1
ATOM 665 C C . TYR A 1 87 ? 24.684 2.541 -24.141 1.00 76.81 87 TYR A C 1
ATOM 667 O O . TYR A 1 87 ? 24.894 1.598 -23.368 1.00 76.81 87 TYR A O 1
ATOM 675 N N . PRO A 1 88 ? 25.486 2.737 -25.207 1.00 78.44 88 PRO A N 1
ATOM 676 C CA . PRO A 1 88 ? 26.433 1.727 -25.698 1.00 78.44 88 PRO A CA 1
ATOM 677 C C . PRO A 1 88 ? 27.474 1.300 -24.652 1.00 78.44 88 PRO A C 1
ATOM 679 O O . PRO A 1 88 ? 27.884 0.142 -24.589 1.00 78.44 88 PRO A O 1
ATOM 682 N N . LYS A 1 89 ? 27.871 2.216 -23.757 1.00 79.56 89 LYS A N 1
ATOM 683 C CA . LYS A 1 89 ? 28.829 1.936 -22.671 1.00 79.56 89 LYS A CA 1
ATOM 684 C C . LYS A 1 89 ? 28.276 0.993 -21.596 1.00 79.56 89 LYS A C 1
ATOM 686 O O . LYS A 1 89 ? 29.054 0.394 -20.859 1.00 79.56 89 LYS A O 1
ATOM 691 N N . MET A 1 90 ? 26.954 0.860 -21.498 1.00 71.75 90 MET A N 1
ATOM 692 C CA . MET A 1 90 ? 26.280 0.062 -20.472 1.00 71.75 90 MET A CA 1
ATOM 693 C C . MET A 1 90 ? 25.950 -1.359 -20.947 1.00 71.75 90 MET A C 1
ATOM 695 O O . MET A 1 90 ? 25.605 -2.201 -20.121 1.00 71.75 90 MET A O 1
ATOM 699 N N . LYS A 1 91 ? 26.107 -1.670 -22.243 1.00 74.38 91 LYS A N 1
ATOM 700 C CA . LYS A 1 91 ? 25.783 -2.986 -22.824 1.00 74.38 91 LYS A CA 1
ATOM 701 C C . LYS A 1 91 ? 26.411 -4.148 -22.052 1.00 74.38 91 LYS A C 1
ATOM 703 O O . LYS A 1 91 ? 25.718 -5.064 -21.615 1.00 74.38 91 LYS A O 1
ATOM 708 N N . ASN A 1 92 ? 27.722 -4.073 -21.816 1.00 76.62 92 ASN A N 1
ATOM 709 C CA . ASN A 1 92 ? 28.458 -5.114 -21.096 1.00 76.62 92 ASN A CA 1
ATOM 710 C C . ASN A 1 92 ? 27.969 -5.270 -19.652 1.00 76.62 92 ASN A C 1
ATOM 712 O O . ASN A 1 92 ? 27.915 -6.385 -19.140 1.00 76.62 92 ASN A O 1
ATOM 716 N N . PHE A 1 93 ? 27.571 -4.176 -19.000 1.00 72.25 93 PHE A N 1
ATOM 717 C CA . PHE A 1 93 ? 27.028 -4.226 -17.647 1.00 72.25 93 PHE A CA 1
ATOM 718 C C . PHE A 1 93 ? 25.712 -5.016 -17.602 1.00 72.25 93 PHE A C 1
ATOM 720 O O . PHE A 1 93 ? 25.581 -5.913 -16.767 1.00 72.25 93 PHE A O 1
ATOM 727 N N . TYR A 1 94 ? 24.787 -4.744 -18.528 1.00 67.00 94 TYR A N 1
ATOM 728 C CA . TYR A 1 94 ? 23.497 -5.436 -18.604 1.00 67.00 94 TYR A CA 1
ATOM 729 C C . TYR A 1 94 ? 23.634 -6.922 -18.951 1.00 67.00 94 TYR A C 1
ATOM 731 O O . TYR A 1 94 ? 23.006 -7.754 -18.295 1.00 67.00 94 TYR A O 1
ATOM 739 N N . LEU A 1 95 ? 24.504 -7.262 -19.908 1.00 71.19 95 LEU A N 1
ATOM 740 C CA . LEU A 1 95 ? 24.778 -8.653 -20.293 1.00 71.19 95 LEU A CA 1
ATOM 741 C C . LEU A 1 95 ? 25.419 -9.462 -19.154 1.00 71.19 95 LEU A C 1
ATOM 743 O O . LEU A 1 95 ? 25.141 -10.649 -19.003 1.00 71.19 95 LEU A O 1
ATOM 747 N N . THR A 1 96 ? 26.254 -8.825 -18.326 1.00 70.75 96 THR A N 1
ATOM 748 C CA . THR A 1 96 ? 26.978 -9.514 -17.243 1.00 70.75 96 THR A CA 1
ATOM 749 C C . THR A 1 96 ? 26.113 -9.720 -15.996 1.00 70.75 96 THR A C 1
ATOM 751 O O . THR A 1 96 ? 26.236 -10.742 -15.326 1.00 70.75 96 THR A O 1
ATOM 754 N N . HIS A 1 97 ? 25.221 -8.778 -15.669 1.00 61.59 97 HIS A N 1
ATOM 755 C CA . HIS A 1 97 ? 24.475 -8.802 -14.401 1.00 61.59 97 HIS A CA 1
ATOM 756 C C . HIS A 1 97 ? 23.111 -9.496 -14.472 1.00 61.59 97 HIS A C 1
ATOM 758 O O . HIS A 1 97 ? 22.406 -9.522 -13.465 1.00 61.59 97 HIS A O 1
ATOM 764 N N . SER A 1 98 ? 22.723 -10.073 -15.620 1.00 53.88 98 SER A N 1
ATOM 765 C CA . SER A 1 98 ? 21.379 -10.657 -15.816 1.00 53.88 98 SER A CA 1
ATOM 766 C C . SER A 1 98 ? 20.262 -9.710 -15.347 1.00 53.88 98 SER A C 1
ATOM 768 O O . SER A 1 98 ? 19.231 -10.146 -14.833 1.00 53.88 98 SER A O 1
ATOM 770 N N . CYS A 1 99 ? 20.486 -8.396 -15.455 1.00 50.19 99 CYS A N 1
ATOM 771 C CA . CYS A 1 99 ? 19.464 -7.422 -15.123 1.00 50.19 99 CYS A CA 1
ATOM 772 C C . CYS A 1 99 ? 18.381 -7.534 -16.184 1.00 50.19 99 CYS A C 1
ATOM 774 O O . CYS A 1 99 ? 18.665 -7.412 -17.372 1.00 50.19 99 CYS A O 1
ATOM 776 N N . THR A 1 100 ? 17.142 -7.739 -15.750 1.00 49.66 100 THR A N 1
ATOM 777 C CA . THR A 1 100 ? 15.970 -7.626 -16.612 1.00 49.66 100 THR A CA 1
ATOM 778 C C . THR A 1 100 ? 15.995 -6.293 -17.342 1.00 49.66 100 THR A C 1
ATOM 780 O O . THR A 1 100 ? 15.853 -5.230 -16.735 1.00 49.66 100 THR A O 1
ATOM 783 N N . LEU A 1 101 ? 16.246 -6.382 -18.643 1.00 50.66 101 LEU A N 1
ATOM 784 C CA . LEU A 1 101 ? 16.373 -5.279 -19.573 1.00 50.66 101 LEU A CA 1
ATOM 785 C C . LEU A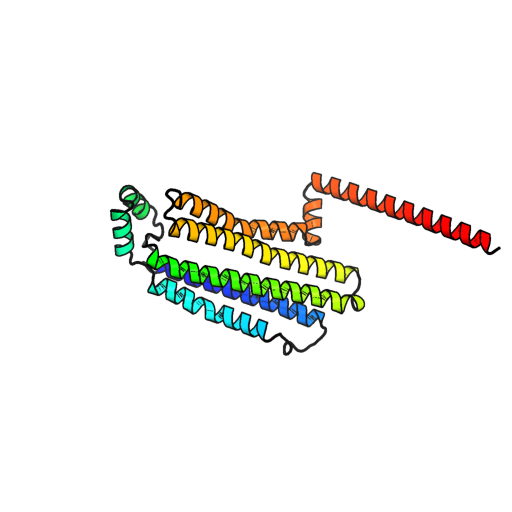 1 101 ? 14.996 -4.652 -19.805 1.00 50.66 101 LEU A C 1
ATOM 787 O O . LEU A 1 101 ? 14.248 -5.087 -20.667 1.00 50.66 101 LEU A O 1
ATOM 791 N N . PHE A 1 102 ? 14.653 -3.620 -19.036 1.00 52.00 102 PHE A N 1
ATOM 792 C CA . PHE A 1 102 ? 13.502 -2.752 -19.323 1.00 52.00 102 PHE A CA 1
ATOM 793 C C . PHE A 1 102 ? 13.949 -1.524 -20.123 1.00 52.00 102 PHE A C 1
ATOM 795 O O . PHE A 1 102 ? 13.668 -0.385 -19.755 1.00 52.00 102 PHE A O 1
ATOM 802 N N . ALA A 1 103 ? 14.713 -1.750 -21.190 1.00 51.00 103 ALA A N 1
ATOM 803 C CA . ALA A 1 103 ? 15.173 -0.693 -22.076 1.00 51.00 103 ALA A CA 1
ATOM 804 C C . ALA A 1 103 ? 14.242 -0.658 -23.291 1.00 51.00 103 ALA A C 1
ATOM 806 O O . ALA A 1 103 ? 14.422 -1.393 -24.253 1.00 51.00 103 ALA A O 1
ATOM 807 N N . THR A 1 104 ? 13.176 0.127 -23.195 1.0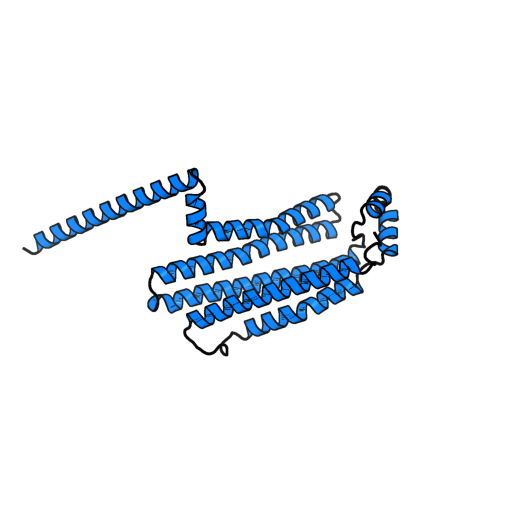0 55.47 104 THR A N 1
ATOM 808 C CA . THR A 1 104 ? 12.152 0.239 -24.240 1.00 55.47 104 THR A CA 1
ATOM 809 C C . THR A 1 104 ? 11.743 1.691 -24.410 1.00 55.47 104 THR A C 1
ATOM 811 O O . THR A 1 104 ? 11.866 2.494 -23.484 1.00 55.47 104 THR A O 1
ATOM 814 N N . THR A 1 105 ? 11.252 2.024 -25.603 1.00 57.34 105 THR A N 1
ATOM 815 C CA . THR A 1 105 ? 10.790 3.368 -25.946 1.00 57.34 105 THR A CA 1
ATOM 816 C C . THR A 1 105 ? 9.659 3.810 -25.022 1.00 57.34 105 THR A C 1
ATOM 818 O O . THR A 1 105 ? 8.781 3.014 -24.672 1.00 57.34 105 THR A O 1
ATOM 821 N N . THR A 1 106 ? 9.668 5.092 -24.646 1.00 59.53 106 THR A N 1
ATOM 822 C CA . THR A 1 106 ? 8.666 5.733 -23.778 1.00 59.53 106 THR A CA 1
ATOM 823 C C . THR A 1 106 ? 7.233 5.398 -24.205 1.00 59.53 106 THR A C 1
ATOM 825 O O . THR A 1 106 ? 6.378 5.154 -23.354 1.00 59.53 106 THR A O 1
ATOM 828 N N . ASP A 1 107 ? 6.995 5.270 -25.510 1.00 60.38 107 ASP A N 1
ATOM 829 C CA . ASP A 1 107 ? 5.691 4.971 -26.107 1.00 60.38 107 ASP A CA 1
ATOM 830 C C . ASP A 1 107 ? 5.140 3.588 -25.730 1.00 60.38 107 ASP A C 1
ATOM 832 O O . ASP A 1 107 ? 3.938 3.445 -25.507 1.00 60.38 107 ASP A O 1
ATOM 836 N N . LYS A 1 108 ? 6.000 2.566 -25.604 1.00 61.00 108 LYS A N 1
ATOM 837 C CA . LYS A 1 108 ? 5.582 1.207 -25.210 1.00 61.00 108 LYS A CA 1
ATOM 838 C C . LYS A 1 108 ? 5.383 1.084 -23.691 1.00 61.00 108 LYS A C 1
ATOM 840 O O . LYS A 1 108 ? 4.574 0.273 -23.243 1.00 61.00 108 LYS A O 1
ATOM 845 N N . VAL A 1 109 ? 6.069 1.907 -22.887 1.00 62.38 109 VAL A N 1
ATOM 846 C CA . VAL A 1 109 ? 6.005 1.847 -21.409 1.00 62.38 109 VAL A CA 1
ATOM 847 C C . VAL A 1 109 ? 4.932 2.757 -20.814 1.00 62.38 109 VAL A C 1
ATOM 849 O O . VAL A 1 109 ? 4.391 2.469 -19.747 1.00 62.38 109 VAL A O 1
ATOM 852 N N . MET A 1 110 ? 4.582 3.852 -21.488 1.00 61.81 110 MET A N 1
ATOM 853 C CA . MET A 1 110 ? 3.592 4.808 -20.986 1.00 61.81 110 MET A CA 1
ATOM 854 C C . MET A 1 110 ? 2.216 4.167 -20.706 1.00 61.81 110 MET A C 1
ATOM 856 O O . MET A 1 110 ? 1.687 4.386 -19.613 1.00 61.81 110 MET A O 1
ATOM 860 N N . PRO A 1 111 ? 1.648 3.311 -21.586 1.00 64.00 111 PRO A N 1
ATOM 861 C CA . PRO A 1 111 ? 0.381 2.632 -21.306 1.00 64.00 111 PRO A CA 1
ATOM 862 C C . PRO A 1 111 ? 0.452 1.732 -20.066 1.00 64.00 111 PRO A C 1
ATOM 864 O O . PRO A 1 111 ? -0.503 1.664 -19.292 1.00 64.00 111 PRO A O 1
ATOM 867 N N . TYR A 1 112 ? 1.600 1.084 -19.846 1.00 65.69 112 TYR A N 1
ATOM 868 C CA . TYR A 1 112 ? 1.846 0.237 -18.682 1.00 65.69 112 TYR A CA 1
ATOM 869 C C . TYR A 1 112 ? 1.818 1.049 -17.381 1.00 65.69 112 TYR A C 1
ATOM 871 O O . TYR A 1 112 ? 1.130 0.674 -16.427 1.00 65.69 112 TYR A O 1
ATOM 879 N N . PHE A 1 113 ? 2.481 2.209 -17.360 1.00 66.19 113 PHE A N 1
ATOM 880 C CA . PHE A 1 113 ? 2.389 3.117 -16.222 1.00 66.19 113 PHE A CA 1
ATOM 881 C C . PHE A 1 113 ? 0.958 3.613 -16.031 1.00 66.19 113 PHE A C 1
ATOM 883 O O . PHE A 1 113 ? 0.431 3.472 -14.937 1.00 66.19 113 PHE A O 1
ATOM 890 N N . CYS A 1 114 ? 0.271 4.099 -17.066 1.00 65.62 114 CYS A N 1
ATOM 891 C CA . CYS A 1 114 ? -1.108 4.585 -16.941 1.00 65.62 114 CYS A CA 1
ATOM 892 C C . CYS A 1 114 ? -2.064 3.561 -16.303 1.00 65.62 114 CYS A C 1
ATOM 894 O O . CYS A 1 114 ? -2.865 3.927 -15.438 1.00 65.62 114 CYS A O 1
ATOM 896 N N . VAL A 1 115 ? -1.950 2.283 -16.675 1.00 68.06 115 VAL A N 1
ATOM 897 C CA . VAL A 1 115 ? -2.748 1.189 -16.097 1.00 68.06 115 VAL A CA 1
ATOM 898 C C . VAL A 1 115 ? -2.411 0.981 -14.614 1.00 68.06 115 VAL A C 1
ATOM 900 O O . VAL A 1 115 ? -3.313 1.023 -13.773 1.00 68.06 115 VAL A O 1
ATOM 903 N N . ALA A 1 116 ? -1.124 0.876 -14.264 1.00 68.25 116 ALA A N 1
ATOM 904 C CA . ALA A 1 116 ? -0.683 0.745 -12.871 1.00 68.25 116 ALA A CA 1
ATOM 905 C C . ALA A 1 116 ? -1.113 1.943 -11.997 1.00 68.25 116 ALA A C 1
ATOM 907 O O . ALA A 1 116 ? -1.537 1.782 -10.850 1.00 68.25 116 ALA A O 1
ATOM 908 N N . ILE A 1 117 ? -1.065 3.155 -12.552 1.00 68.25 117 ILE A N 1
ATOM 909 C CA . ILE A 1 117 ? -1.491 4.391 -11.887 1.00 68.25 117 ILE A CA 1
ATOM 910 C C . ILE A 1 117 ? -2.988 4.362 -11.591 1.00 68.25 117 ILE A C 1
ATOM 912 O O . ILE A 1 117 ? -3.402 4.610 -10.455 1.00 68.25 117 ILE A O 1
ATOM 916 N N . GLY A 1 118 ? -3.794 4.040 -12.606 1.00 67.56 118 GLY A N 1
ATOM 917 C CA . GLY A 1 118 ? -5.244 3.933 -12.473 1.00 67.56 118 GLY A CA 1
ATOM 918 C C . GLY A 1 118 ? -5.644 2.940 -11.382 1.00 67.56 118 GLY A C 1
ATOM 919 O O . GLY A 1 118 ? -6.525 3.233 -10.573 1.00 67.56 118 GLY A O 1
ATOM 920 N N . GLN A 1 119 ? -4.938 1.813 -11.288 1.00 69.19 119 GLN A N 1
ATOM 921 C CA . GLN A 1 119 ? -5.158 0.799 -10.257 1.00 69.19 119 GLN A CA 1
ATOM 922 C C . GLN A 1 119 ? -4.887 1.308 -8.856 1.00 69.19 119 GLN A C 1
ATOM 924 O O . GLN A 1 119 ? -5.744 1.201 -7.983 1.00 69.19 119 GLN A O 1
ATOM 929 N N . ILE A 1 120 ? -3.695 1.852 -8.627 1.00 71.06 120 ILE A N 1
ATOM 930 C CA . ILE A 1 120 ? -3.291 2.293 -7.294 1.00 71.06 120 ILE A CA 1
ATOM 931 C C . ILE A 1 120 ? -4.227 3.397 -6.805 1.00 71.06 120 ILE A C 1
ATOM 933 O O . ILE A 1 120 ? -4.638 3.379 -5.641 1.00 71.06 120 ILE A O 1
ATOM 937 N N . LEU A 1 121 ? -4.619 4.317 -7.689 1.00 70.38 121 LEU A N 1
ATOM 938 C CA . LEU A 1 121 ? -5.595 5.357 -7.378 1.00 70.38 121 LEU A CA 1
ATOM 939 C C . LEU A 1 121 ? -6.955 4.764 -7.010 1.00 70.38 121 LEU A C 1
ATOM 941 O O . LEU A 1 121 ? -7.502 5.101 -5.959 1.00 70.38 121 LEU A O 1
ATOM 945 N N . LEU A 1 122 ? -7.489 3.858 -7.830 1.00 70.94 122 LEU A N 1
ATOM 946 C CA . LEU A 1 122 ? -8.801 3.264 -7.593 1.00 70.94 122 LEU A CA 1
ATOM 947 C C . LEU A 1 122 ? -8.833 2.441 -6.298 1.00 70.94 122 LEU A C 1
ATOM 949 O O . LEU A 1 122 ? -9.765 2.584 -5.502 1.00 70.94 122 LEU A O 1
ATOM 953 N N . LEU A 1 123 ? -7.794 1.638 -6.048 1.00 72.00 123 LEU A N 1
ATOM 954 C CA . LEU A 1 123 ? -7.631 0.880 -4.809 1.00 72.00 123 LEU A CA 1
ATOM 955 C C . LEU A 1 123 ? -7.562 1.817 -3.605 1.00 72.00 123 LEU A C 1
ATOM 957 O O . LEU A 1 123 ? -8.335 1.669 -2.659 1.00 72.00 123 LEU A O 1
ATOM 961 N N . SER A 1 124 ? -6.702 2.834 -3.660 1.00 70.50 124 SER A N 1
ATOM 962 C CA . SER A 1 124 ? -6.549 3.809 -2.576 1.00 70.50 124 SER A CA 1
ATOM 963 C C . SER A 1 124 ? -7.872 4.506 -2.254 1.00 70.50 124 SER A C 1
ATOM 965 O O . SER A 1 124 ? -8.230 4.641 -1.081 1.00 70.50 124 SER A O 1
ATOM 967 N N . VAL A 1 125 ? -8.644 4.892 -3.274 1.00 73.12 125 VAL A N 1
ATOM 968 C CA . VAL A 1 125 ? -9.976 5.494 -3.108 1.00 73.12 125 VAL A CA 1
ATOM 969 C C . VAL A 1 125 ? -10.959 4.499 -2.488 1.00 73.12 125 VAL A C 1
ATOM 971 O O . VAL A 1 125 ? -11.638 4.844 -1.516 1.00 73.12 125 VAL A O 1
ATOM 974 N N . GLY A 1 126 ? -11.012 3.263 -2.988 1.00 71.62 126 GLY A N 1
ATOM 975 C CA . GLY A 1 126 ? -11.891 2.209 -2.478 1.00 71.62 126 GLY A CA 1
ATOM 976 C C . GLY A 1 126 ? -11.626 1.885 -1.007 1.00 71.62 126 GLY A C 1
ATOM 977 O O . GLY A 1 126 ? -12.540 1.929 -0.178 1.00 71.62 126 GLY A O 1
ATOM 978 N N . TYR A 1 127 ? -10.364 1.650 -0.644 1.00 72.81 127 TYR A N 1
ATOM 979 C CA . TYR A 1 127 ? -9.964 1.392 0.740 1.00 72.81 127 TYR A CA 1
ATOM 980 C C . TYR A 1 127 ? -10.240 2.584 1.658 1.00 72.81 127 TYR A C 1
ATOM 982 O O . TYR A 1 127 ? -10.744 2.406 2.772 1.00 72.81 127 TYR A O 1
ATOM 990 N N . THR A 1 128 ? -9.986 3.807 1.189 1.00 72.31 128 THR A N 1
ATOM 991 C CA . THR A 1 128 ? -10.281 5.031 1.947 1.00 72.31 128 THR A CA 1
ATOM 992 C C . THR A 1 128 ? -11.784 5.175 2.197 1.00 72.31 128 THR A C 1
ATOM 994 O O . THR A 1 128 ? -12.202 5.444 3.327 1.00 72.31 128 THR A O 1
ATOM 997 N N . ALA A 1 129 ? -12.619 4.928 1.185 1.00 72.06 129 ALA A N 1
ATOM 998 C CA . ALA A 1 129 ? -14.074 4.973 1.307 1.00 72.06 129 ALA A CA 1
ATOM 999 C C . ALA A 1 129 ? -14.597 3.936 2.316 1.00 72.06 129 ALA A C 1
ATOM 1001 O O . ALA A 1 129 ? -15.405 4.273 3.189 1.00 72.06 129 ALA A O 1
ATOM 1002 N N . VAL A 1 130 ? -14.093 2.698 2.262 1.00 70.62 130 VAL A N 1
ATOM 1003 C CA . VAL A 1 130 ? -14.437 1.638 3.227 1.00 70.62 130 VAL A CA 1
ATOM 1004 C C . VAL A 1 130 ? -13.944 1.984 4.638 1.00 70.62 130 VAL A C 1
ATOM 1006 O O . VAL A 1 130 ? -14.671 1.779 5.617 1.00 70.62 130 VAL A O 1
ATOM 1009 N N . GLY A 1 131 ? -12.756 2.576 4.770 1.00 71.81 131 GLY A N 1
ATOM 1010 C CA . GLY A 1 131 ? -12.230 3.079 6.040 1.00 71.81 131 GLY A CA 1
ATOM 1011 C C . GLY A 1 131 ? -13.136 4.148 6.659 1.00 71.81 131 GLY A C 1
ATOM 1012 O O . GLY A 1 131 ? -13.526 4.045 7.826 1.00 71.81 131 GLY A O 1
ATOM 1013 N N . ILE A 1 132 ? -13.564 5.133 5.863 1.00 72.81 132 ILE A N 1
ATOM 1014 C CA . ILE A 1 132 ? -14.515 6.172 6.288 1.00 72.81 132 ILE A CA 1
ATOM 1015 C C . ILE A 1 132 ? -15.858 5.549 6.690 1.00 72.81 132 ILE A C 1
ATOM 1017 O O . ILE A 1 132 ? -16.406 5.897 7.742 1.00 72.81 132 ILE A O 1
ATOM 1021 N N . ALA A 1 133 ? -16.386 4.614 5.895 1.00 70.50 133 ALA A N 1
ATOM 1022 C CA . ALA A 1 133 ? -17.630 3.909 6.199 1.00 70.50 133 ALA A CA 1
ATOM 1023 C C . ALA A 1 133 ? -17.535 3.133 7.523 1.00 70.50 133 ALA A C 1
ATOM 1025 O O . ALA A 1 133 ? -18.451 3.199 8.344 1.00 70.50 133 ALA A O 1
ATOM 1026 N N . THR A 1 134 ? -16.396 2.491 7.785 1.00 70.56 134 THR A N 1
ATOM 1027 C CA . THR A 1 134 ? -16.121 1.773 9.037 1.00 70.56 134 THR A CA 1
ATOM 1028 C C . THR A 1 134 ? -16.096 2.726 10.234 1.00 70.56 134 THR A C 1
ATOM 1030 O O . THR A 1 134 ? -16.730 2.459 11.258 1.00 70.56 134 THR A O 1
ATOM 1033 N N . ILE A 1 135 ? -15.429 3.880 10.110 1.00 72.62 135 ILE A N 1
ATOM 1034 C CA . ILE A 1 135 ? -15.387 4.907 11.164 1.00 72.62 135 ILE A CA 1
ATOM 1035 C C . ILE A 1 135 ? -16.788 5.478 11.433 1.00 72.62 135 ILE A C 1
ATOM 1037 O O . ILE A 1 135 ? -17.168 5.663 12.593 1.00 72.62 135 ILE A O 1
ATOM 1041 N N . ARG A 1 136 ? -17.580 5.744 10.386 1.00 72.00 136 ARG A N 1
ATOM 1042 C CA . ARG A 1 136 ? -18.975 6.202 10.516 1.00 72.00 136 ARG A CA 1
ATOM 1043 C C . ARG A 1 136 ? -19.854 5.137 11.176 1.00 72.00 136 ARG A C 1
ATOM 1045 O O . ARG A 1 136 ? -20.597 5.459 12.101 1.00 72.00 136 ARG A O 1
ATOM 1052 N N . GLY A 1 137 ? -19.710 3.876 10.771 1.00 69.06 137 GLY A N 1
ATOM 1053 C CA . GLY A 1 137 ? -20.401 2.738 11.374 1.00 69.06 137 GLY A CA 1
ATOM 1054 C C . GLY A 1 137 ? -20.097 2.610 12.865 1.00 69.06 137 GLY A C 1
ATOM 1055 O O . GLY A 1 137 ? -21.016 2.494 13.669 1.00 69.06 137 GLY A O 1
ATOM 1056 N N . LEU A 1 138 ? -18.829 2.749 13.259 1.00 69.62 138 LEU A N 1
ATOM 1057 C CA . LEU A 1 138 ? -18.416 2.734 14.665 1.00 69.62 138 LEU A CA 1
ATOM 1058 C C . LEU A 1 138 ? -19.097 3.818 15.505 1.00 69.62 138 LEU A C 1
ATOM 1060 O O . LEU A 1 138 ? -19.504 3.540 16.632 1.00 69.62 138 LEU A O 1
ATOM 1064 N N . LYS A 1 139 ? -19.256 5.035 14.966 1.00 70.19 139 LYS A N 1
ATOM 1065 C CA . LYS A 1 139 ? -19.974 6.119 15.658 1.00 70.19 139 LYS A CA 1
ATOM 1066 C C . LYS A 1 139 ? -21.446 5.765 15.894 1.00 70.19 139 LYS A C 1
ATOM 1068 O O . LYS A 1 139 ? -21.953 6.035 16.978 1.00 70.19 139 LYS A O 1
ATOM 1073 N N . ALA A 1 140 ? -22.100 5.120 14.928 1.00 68.06 140 ALA A N 1
ATOM 1074 C CA . ALA A 1 140 ? -23.512 4.742 15.024 1.00 68.06 140 ALA A CA 1
ATOM 1075 C C . ALA A 1 140 ? -23.788 3.670 16.098 1.00 68.06 140 ALA A C 1
ATOM 1077 O O . ALA A 1 140 ? -24.854 3.667 16.706 1.00 68.06 140 ALA A O 1
ATOM 1078 N N . VAL A 1 141 ? -22.825 2.783 16.377 1.00 68.62 141 VAL A N 1
ATOM 1079 C CA . VAL A 1 141 ? -22.942 1.742 17.420 1.00 68.62 141 VAL A CA 1
ATOM 1080 C C . VAL A 1 141 ? -22.291 2.108 18.756 1.00 68.62 141 VAL A C 1
ATOM 1082 O O . VAL A 1 141 ? -22.272 1.274 19.663 1.00 68.62 141 VAL A O 1
ATOM 1085 N N . LYS A 1 142 ? -21.821 3.354 18.928 1.00 68.88 142 LYS A N 1
ATOM 1086 C CA . LYS A 1 142 ? -21.183 3.831 20.170 1.00 68.88 142 LYS A CA 1
ATOM 1087 C C . LYS A 1 142 ? -22.034 3.549 21.416 1.00 68.88 142 LYS A C 1
ATOM 1089 O O . LYS A 1 142 ? -21.490 3.146 22.434 1.00 68.88 142 LYS A O 1
ATOM 1094 N N . ILE A 1 143 ? -23.356 3.704 21.315 1.00 60.34 143 ILE A N 1
ATOM 1095 C CA . ILE A 1 143 ? -24.301 3.529 22.433 1.00 60.34 143 ILE A CA 1
ATOM 1096 C C . ILE A 1 143 ? -24.395 2.059 22.896 1.00 60.34 143 ILE A C 1
ATOM 1098 O O . ILE A 1 143 ? -24.685 1.800 24.057 1.00 60.34 143 ILE A O 1
ATOM 1102 N N . LYS A 1 144 ? -24.110 1.081 22.023 1.00 66.44 144 LYS A N 1
ATOM 1103 C CA . LYS A 1 144 ? -24.295 -0.360 22.299 1.00 66.44 144 LYS A CA 1
ATOM 1104 C C . LYS A 1 144 ? -23.031 -1.078 22.795 1.00 66.44 144 LYS A C 1
ATOM 1106 O O . LYS A 1 144 ? -23.034 -2.299 22.933 1.00 66.44 144 LYS A O 1
ATOM 1111 N N . ARG A 1 145 ? -21.913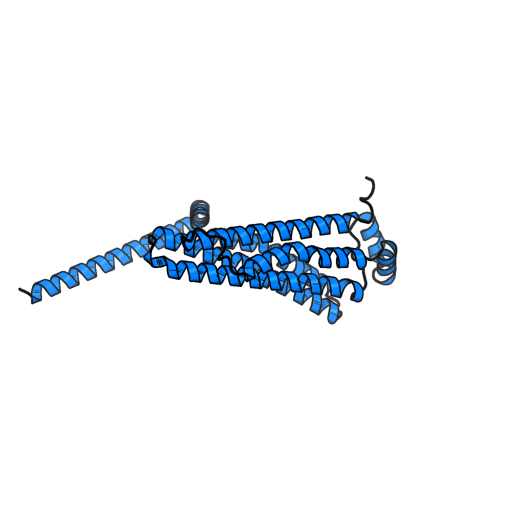 -0.372 22.984 1.00 67.25 145 ARG A N 1
ATOM 1112 C CA . ARG A 1 145 ? -20.607 -0.970 23.316 1.00 67.25 145 ARG A CA 1
ATOM 1113 C C . ARG A 1 145 ? -19.997 -0.274 24.527 1.00 67.25 145 ARG A C 1
ATOM 1115 O O . ARG A 1 145 ? -20.172 0.922 24.713 1.00 67.25 145 ARG A O 1
ATOM 1122 N N . SER A 1 146 ? -19.215 -1.016 25.312 1.00 79.25 146 SER A N 1
ATOM 1123 C CA . SER A 1 146 ? -18.431 -0.420 26.395 1.00 79.25 146 SER A CA 1
ATOM 1124 C C . SER A 1 146 ? -17.400 0.572 25.845 1.00 79.25 146 SER A C 1
ATOM 1126 O O . SER A 1 146 ? -16.828 0.373 24.766 1.00 79.25 146 SER A O 1
ATOM 1128 N N . GLU A 1 147 ? -17.110 1.619 26.618 1.00 77.88 147 GLU A N 1
ATOM 1129 C CA . GLU A 1 147 ? -16.169 2.678 26.229 1.00 77.88 147 GLU A CA 1
ATOM 1130 C C . GLU A 1 147 ? -14.773 2.114 25.898 1.00 77.88 147 GLU A C 1
ATOM 1132 O O . GLU A 1 147 ? -14.125 2.537 24.939 1.00 77.88 147 GLU A O 1
ATOM 1137 N N . LYS A 1 148 ? -14.324 1.080 26.625 1.00 74.94 148 LYS A N 1
ATOM 1138 C CA . LYS A 1 148 ? -13.042 0.399 26.368 1.00 74.94 148 LYS A CA 1
ATOM 1139 C C . LYS A 1 148 ? -13.002 -0.232 24.972 1.00 74.94 148 LYS A C 1
ATOM 1141 O O . LYS A 1 148 ? -12.034 -0.025 24.236 1.00 74.94 148 LYS A O 1
ATOM 1146 N N . THR A 1 149 ? -14.048 -0.967 24.595 1.00 74.88 149 THR A N 1
ATOM 1147 C CA . THR A 1 149 ? -14.143 -1.629 23.287 1.00 74.88 149 THR A CA 1
ATOM 1148 C C . THR A 1 149 ? -14.291 -0.607 22.165 1.00 74.88 149 THR A C 1
ATOM 1150 O O . THR A 1 149 ? -13.626 -0.728 21.137 1.00 74.88 149 THR A O 1
ATOM 1153 N N . TYR A 1 150 ? -15.092 0.441 22.373 1.00 78.19 150 TYR A N 1
ATOM 1154 C CA . TYR A 1 150 ? -15.252 1.522 21.402 1.00 78.19 150 TYR A CA 1
ATOM 1155 C C . TYR A 1 150 ? -13.922 2.229 21.098 1.00 78.19 150 TYR A C 1
ATOM 1157 O O . TYR A 1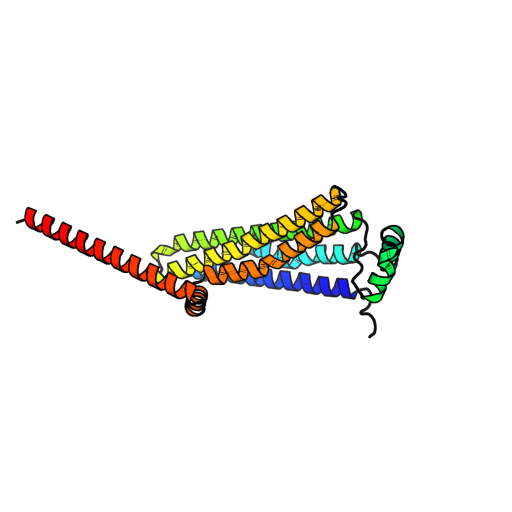 150 ? -13.563 2.397 19.930 1.00 78.19 150 TYR A O 1
ATOM 1165 N N . ARG A 1 151 ? -13.139 2.583 22.127 1.00 79.00 151 ARG A N 1
ATOM 1166 C CA . ARG A 1 151 ? -11.832 3.241 21.945 1.00 79.00 151 ARG A CA 1
ATOM 1167 C C . ARG A 1 151 ? -10.832 2.362 21.196 1.00 79.00 151 ARG A C 1
ATOM 1169 O O . ARG A 1 151 ? -10.114 2.876 20.339 1.00 79.00 151 ARG A O 1
ATOM 1176 N N . LEU A 1 152 ? -10.808 1.056 21.476 1.00 77.88 152 LEU A N 1
ATOM 1177 C CA . LEU A 1 152 ? -9.956 0.106 20.755 1.00 77.88 152 LEU A CA 1
ATOM 1178 C C . LEU A 1 152 ? -10.350 0.010 19.275 1.00 77.88 152 LEU A C 1
ATOM 1180 O O . LEU A 1 152 ? -9.501 0.137 18.397 1.00 77.88 152 LEU A O 1
ATOM 1184 N N . GLN A 1 153 ? -11.642 -0.162 18.994 1.00 75.44 153 GLN A N 1
ATOM 1185 C CA . GLN A 1 153 ? -12.144 -0.282 17.626 1.00 75.44 153 GLN A CA 1
ATOM 1186 C C . GLN A 1 153 ? -11.921 1.002 16.815 1.00 75.44 153 GLN A C 1
ATOM 1188 O O . GLN A 1 153 ? -11.494 0.935 15.666 1.00 75.44 153 GLN A O 1
ATOM 1193 N N . ARG A 1 154 ? -12.129 2.176 17.425 1.00 80.62 154 ARG A N 1
ATOM 1194 C CA . ARG A 1 154 ? -11.833 3.472 16.800 1.00 80.62 154 ARG A CA 1
ATOM 1195 C C . ARG A 1 154 ? -10.347 3.620 16.470 1.00 80.62 154 ARG A C 1
ATOM 1197 O O . ARG A 1 154 ? -10.021 4.071 15.381 1.00 80.62 154 ARG A O 1
ATOM 1204 N N . SER A 1 155 ? -9.458 3.246 17.389 1.00 78.44 155 SER A N 1
ATOM 1205 C CA . SER A 1 155 ? -8.003 3.295 17.179 1.00 78.44 155 SER A CA 1
ATOM 1206 C C . SER A 1 155 ? -7.564 2.392 16.021 1.00 78.44 155 SER A C 1
ATOM 1208 O O . SER A 1 155 ? -6.798 2.835 15.169 1.00 78.44 155 SER A O 1
ATOM 1210 N N . LEU A 1 156 ? -8.117 1.179 15.931 1.00 74.00 156 LEU A N 1
ATOM 1211 C CA . LEU A 1 156 ? -7.854 0.260 14.822 1.00 74.00 156 LEU A CA 1
ATOM 1212 C C . LEU A 1 156 ? -8.380 0.801 13.486 1.00 74.00 156 LEU A C 1
ATOM 1214 O O . LEU A 1 156 ? -7.658 0.764 12.498 1.00 74.00 156 LEU A O 1
ATOM 1218 N N . ALA A 1 157 ? -9.596 1.352 13.453 1.00 75.25 157 ALA A N 1
ATOM 1219 C CA . ALA A 1 157 ? -10.165 1.919 12.230 1.00 75.25 157 ALA A CA 1
ATOM 1220 C C . ALA A 1 157 ? -9.389 3.151 11.731 1.00 75.25 157 ALA A C 1
ATOM 1222 O O . ALA A 1 157 ? -9.157 3.290 10.536 1.00 75.25 157 ALA A O 1
ATOM 1223 N N . VAL A 1 158 ? -8.952 4.026 12.643 1.00 80.69 158 VAL A N 1
ATOM 1224 C CA . VAL A 1 158 ? -8.101 5.178 12.302 1.00 80.69 158 VAL A CA 1
ATOM 1225 C C . VAL A 1 158 ? -6.734 4.716 11.804 1.00 80.69 158 VAL A C 1
ATOM 1227 O O . VAL A 1 158 ? -6.245 5.238 10.810 1.00 80.69 158 VAL A O 1
ATOM 1230 N N . SER A 1 159 ? -6.129 3.723 12.460 1.00 80.25 159 SER A N 1
ATOM 1231 C CA . SER A 1 159 ? -4.857 3.158 12.005 1.00 80.25 159 SER A CA 1
ATOM 1232 C C . SER A 1 159 ? -4.963 2.593 10.596 1.00 80.25 159 SER A C 1
ATOM 1234 O O . SER A 1 159 ? -4.110 2.871 9.762 1.00 80.25 159 SER A O 1
ATOM 1236 N N . LEU A 1 160 ? -6.039 1.864 10.323 1.00 75.56 160 LEU A N 1
ATOM 1237 C CA . LEU A 1 160 ? -6.280 1.263 9.025 1.00 75.56 160 LEU A CA 1
ATOM 1238 C C . LEU A 1 160 ? -6.522 2.317 7.936 1.00 75.56 160 LEU A C 1
ATOM 1240 O O . LEU A 1 160 ? -5.980 2.200 6.849 1.00 75.56 160 LEU A O 1
ATOM 1244 N N . PHE A 1 161 ? -7.246 3.396 8.247 1.00 80.12 161 PHE A N 1
ATOM 1245 C CA . PHE A 1 161 ? -7.389 4.538 7.339 1.00 80.12 161 PHE A CA 1
ATOM 1246 C C . PHE A 1 161 ? -6.028 5.119 6.923 1.00 80.12 161 PHE A C 1
ATOM 1248 O O . PHE A 1 161 ? -5.776 5.291 5.734 1.00 80.12 161 PHE A O 1
ATOM 1255 N N . PHE A 1 162 ? -5.130 5.375 7.881 1.00 82.62 162 PHE A N 1
ATOM 1256 C CA . PHE A 1 162 ? -3.798 5.903 7.569 1.00 82.62 162 PHE A CA 1
ATOM 1257 C C . PHE A 1 162 ? -2.929 4.907 6.797 1.00 82.62 162 PHE A C 1
ATOM 1259 O O . PHE A 1 162 ? -2.204 5.325 5.901 1.00 82.62 162 PHE A O 1
ATOM 1266 N N . GLN A 1 163 ? -3.040 3.610 7.098 1.00 77.19 163 GLN A N 1
ATOM 1267 C CA . GLN A 1 163 ? -2.316 2.553 6.383 1.00 77.19 163 GLN A CA 1
ATOM 1268 C C . GLN A 1 163 ? -2.711 2.424 4.907 1.00 77.19 163 GLN A C 1
ATOM 1270 O O . GLN A 1 163 ? -1.951 1.856 4.133 1.00 77.19 163 GLN A O 1
ATOM 1275 N N . PHE A 1 164 ? -3.874 2.943 4.507 1.00 75.12 164 PHE A N 1
ATOM 1276 C CA . PHE A 1 164 ? -4.287 2.996 3.104 1.00 75.12 164 PHE A CA 1
ATOM 1277 C C . PHE A 1 164 ? -4.035 4.346 2.456 1.00 75.12 164 PHE A C 1
ATOM 1279 O O . PHE A 1 164 ? -3.558 4.414 1.327 1.00 75.12 164 PHE A O 1
ATOM 1286 N N . ALA A 1 165 ? -4.338 5.425 3.177 1.00 77.56 165 ALA A N 1
ATOM 1287 C CA . ALA A 1 165 ? -4.169 6.770 2.656 1.00 77.56 165 ALA A CA 1
ATOM 1288 C C . ALA A 1 165 ? -2.691 7.085 2.386 1.00 77.56 165 ALA A C 1
ATOM 1290 O O . ALA A 1 165 ? -2.372 7.677 1.358 1.00 77.56 165 ALA A O 1
ATOM 1291 N N . LEU A 1 166 ? -1.786 6.679 3.286 1.00 82.56 166 LEU A N 1
ATOM 1292 C CA . LEU A 1 166 ? -0.373 7.028 3.173 1.00 82.56 166 LEU A CA 1
ATOM 1293 C C . LEU A 1 166 ? 0.314 6.342 1.977 1.00 82.56 166 LEU A C 1
ATOM 1295 O O . LEU A 1 166 ? 0.900 7.071 1.176 1.00 82.56 166 LEU A O 1
ATOM 1299 N N . PRO A 1 167 ? 0.214 5.011 1.770 1.00 75.69 167 PRO A N 1
ATOM 1300 C CA . PRO A 1 167 ? 0.759 4.388 0.565 1.00 75.69 167 PRO A CA 1
ATOM 1301 C C . PRO A 1 167 ? 0.158 4.957 -0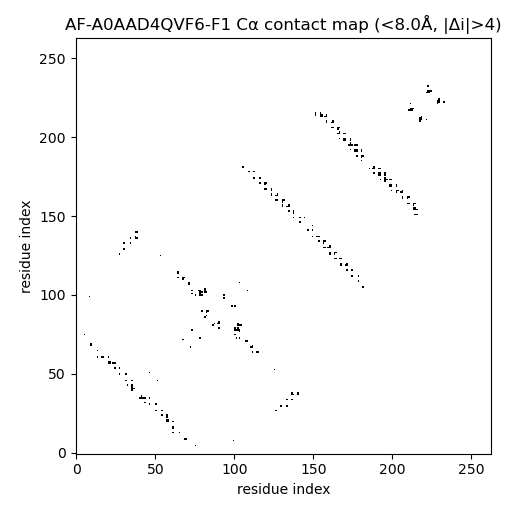.714 1.00 75.69 167 PRO A C 1
ATOM 1303 O O . PRO A 1 167 ? 0.896 5.180 -1.664 1.00 75.69 167 PRO A O 1
ATOM 1306 N N . GLY A 1 168 ? -1.144 5.266 -0.723 1.00 74.62 168 GLY A N 1
ATOM 1307 C CA . GLY A 1 168 ? -1.778 5.917 -1.868 1.00 74.62 168 GLY A CA 1
ATOM 1308 C C . GLY A 1 168 ? -1.067 7.214 -2.254 1.00 74.62 168 GLY A C 1
ATOM 1309 O O . GLY A 1 168 ? -0.675 7.381 -3.403 1.00 74.62 168 GLY A O 1
ATOM 1310 N N . VAL A 1 169 ? -0.807 8.101 -1.288 1.00 81.69 169 VAL A N 1
ATOM 1311 C CA . VAL A 1 169 ? -0.075 9.357 -1.533 1.00 81.69 169 VAL A CA 1
ATOM 1312 C C . VAL A 1 169 ? 1.361 9.099 -1.990 1.00 81.69 169 VAL A C 1
ATOM 1314 O O . VAL A 1 169 ? 1.814 9.714 -2.954 1.00 81.69 169 VAL A O 1
ATOM 1317 N N . MET A 1 170 ? 2.079 8.196 -1.317 1.00 83.38 170 MET A N 1
ATOM 1318 C CA . MET A 1 170 ? 3.486 7.922 -1.625 1.00 83.38 170 MET A CA 1
ATOM 1319 C C . MET A 1 170 ? 3.655 7.337 -3.026 1.00 83.38 170 MET A C 1
ATOM 1321 O O . MET A 1 170 ? 4.520 7.777 -3.774 1.00 83.38 170 MET A O 1
ATOM 1325 N N . ILE A 1 171 ? 2.797 6.392 -3.404 1.00 76.31 171 ILE A N 1
ATOM 1326 C CA . ILE A 1 171 ? 2.875 5.739 -4.705 1.00 76.31 171 ILE A CA 1
ATOM 1327 C C . ILE A 1 171 ? 2.427 6.696 -5.819 1.00 76.31 171 ILE A C 1
ATOM 1329 O O . ILE A 1 171 ? 3.089 6.765 -6.851 1.00 76.31 171 ILE A O 1
ATOM 1333 N N . VAL A 1 172 ? 1.370 7.494 -5.607 1.00 77.25 172 VAL A N 1
ATOM 1334 C CA . VAL A 1 172 ? 0.949 8.539 -6.561 1.00 77.25 172 VAL A CA 1
ATOM 1335 C C . VAL A 1 172 ? 2.062 9.558 -6.797 1.00 77.25 172 VAL A C 1
ATOM 1337 O O . VAL A 1 172 ? 2.310 9.938 -7.938 1.00 77.25 172 VAL A O 1
ATOM 1340 N N . PHE A 1 173 ? 2.773 9.969 -5.746 1.00 82.75 173 PHE A N 1
ATOM 1341 C CA . PHE A 1 173 ? 3.927 10.856 -5.880 1.00 82.75 173 PHE A CA 1
ATOM 1342 C C . PHE A 1 173 ? 5.040 10.229 -6.731 1.00 82.75 173 PHE A C 1
ATOM 1344 O O . PHE A 1 173 ? 5.568 10.881 -7.634 1.00 82.75 173 PHE A O 1
ATOM 1351 N N . SER A 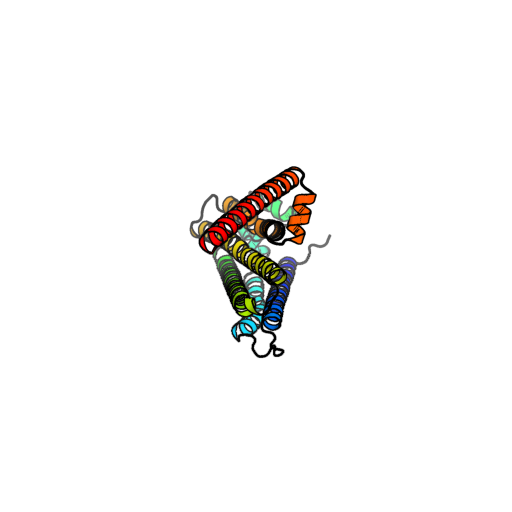1 174 ? 5.376 8.960 -6.489 1.00 81.81 174 SER A N 1
ATOM 1352 C CA . SER A 1 174 ? 6.404 8.246 -7.255 1.00 81.81 174 SER A CA 1
ATOM 1353 C C . SER A 1 174 ? 6.040 8.120 -8.734 1.00 81.81 174 SER A C 1
ATOM 1355 O O . SER A 1 174 ? 6.864 8.350 -9.615 1.00 81.81 174 SER A O 1
ATOM 1357 N N . ILE A 1 175 ? 4.775 7.816 -8.993 1.00 74.50 175 ILE A N 1
ATOM 1358 C CA . ILE A 1 175 ? 4.170 7.759 -10.318 1.00 74.50 175 ILE A CA 1
ATOM 1359 C C . ILE A 1 175 ? 4.273 9.093 -11.053 1.00 74.50 175 ILE A C 1
ATOM 1361 O O . ILE A 1 175 ? 4.709 9.132 -12.200 1.00 74.50 175 ILE A O 1
ATOM 1365 N N . LEU A 1 176 ? 3.857 10.185 -10.405 1.00 79.31 176 LEU A N 1
ATOM 1366 C CA . LEU A 1 176 ? 3.826 11.500 -11.037 1.00 79.31 176 LEU A CA 1
ATOM 1367 C C . LEU A 1 176 ? 5.245 11.944 -11.360 1.00 79.31 176 LEU A C 1
ATOM 1369 O O . LEU A 1 176 ? 5.495 12.459 -12.442 1.00 79.31 176 LEU A O 1
ATOM 1373 N N . SER A 1 177 ? 6.177 11.665 -10.449 1.00 81.75 177 SER A N 1
ATOM 1374 C CA . SER A 1 177 ? 7.600 11.921 -10.649 1.00 81.75 177 SER A CA 1
ATOM 1375 C C . SER A 1 177 ? 8.144 11.185 -11.880 1.00 81.75 177 SER A C 1
ATOM 1377 O O . SER A 1 177 ? 8.886 11.783 -12.653 1.00 81.75 177 SER A O 1
ATOM 1379 N N . PHE A 1 178 ? 7.733 9.928 -12.096 1.00 73.62 178 PHE A N 1
ATOM 1380 C CA . PHE A 1 178 ? 8.104 9.139 -13.276 1.00 73.62 178 PHE A CA 1
ATOM 1381 C C . PHE A 1 178 ? 7.462 9.671 -14.568 1.00 73.62 178 PHE A C 1
ATOM 1383 O O . PHE A 1 178 ? 8.129 9.833 -15.585 1.00 73.62 178 PHE A O 1
ATOM 1390 N N . ALA A 1 179 ? 6.161 9.971 -14.538 1.00 72.81 179 ALA A N 1
ATOM 1391 C CA . ALA A 1 179 ? 5.445 10.480 -15.705 1.00 72.81 179 ALA A CA 1
ATOM 1392 C C . ALA A 1 179 ? 5.996 11.844 -16.152 1.00 72.81 179 ALA A C 1
ATOM 1394 O O . ALA A 1 179 ? 6.237 12.060 -17.336 1.00 72.81 179 ALA A O 1
ATOM 1395 N N . ILE A 1 180 ? 6.244 12.750 -15.202 1.00 78.56 180 ILE A N 1
ATOM 1396 C CA . ILE A 1 180 ? 6.801 14.078 -15.474 1.00 78.56 180 ILE A CA 1
ATOM 1397 C C . ILE A 1 180 ? 8.227 13.963 -16.016 1.00 78.56 180 ILE A C 1
ATOM 1399 O O . ILE A 1 180 ? 8.547 14.632 -16.996 1.00 78.56 180 ILE A O 1
ATOM 1403 N N . SER A 1 181 ? 9.077 13.118 -15.419 1.00 77.44 181 SER A N 1
ATOM 1404 C CA . SER A 1 181 ? 10.457 12.960 -15.889 1.00 77.44 181 SER A CA 1
ATOM 1405 C C . SER A 1 181 ? 10.530 12.376 -17.301 1.00 77.44 181 SER A C 1
ATOM 1407 O O . SER A 1 181 ? 11.355 12.834 -18.091 1.00 77.44 181 SER A O 1
ATOM 1409 N N . GLY A 1 182 ? 9.639 11.433 -17.629 1.00 70.19 182 GLY A N 1
ATOM 1410 C CA . GLY A 1 182 ? 9.519 10.845 -18.962 1.00 70.19 182 GLY A CA 1
ATOM 1411 C C . GLY A 1 182 ? 8.973 11.818 -20.010 1.00 70.19 182 GLY A C 1
ATOM 1412 O O . GLY A 1 182 ? 9.556 11.948 -21.079 1.00 70.19 182 GLY A O 1
ATOM 1413 N N . VAL A 1 183 ? 7.890 12.545 -19.709 1.00 72.19 183 VAL A N 1
ATOM 1414 C CA . VAL A 1 183 ? 7.274 13.495 -20.659 1.00 72.19 183 VAL A CA 1
ATOM 1415 C C . VAL A 1 183 ? 8.186 14.692 -20.933 1.00 72.19 183 VAL A C 1
ATOM 1417 O O . VAL A 1 183 ? 8.324 15.120 -22.079 1.00 72.19 183 VAL A O 1
ATOM 1420 N N . LEU A 1 184 ? 8.834 15.230 -19.898 1.00 77.06 184 LEU A N 1
ATOM 1421 C CA . LEU A 1 184 ? 9.701 16.404 -20.026 1.00 77.06 184 LEU A CA 1
ATOM 1422 C C . LEU A 1 184 ? 11.132 16.070 -20.471 1.00 77.06 184 LEU A C 1
ATOM 1424 O O . LEU A 1 184 ? 11.937 16.989 -20.580 1.00 77.06 184 LEU A O 1
ATOM 1428 N N . HIS A 1 185 ? 11.451 14.792 -20.716 1.00 74.31 185 HIS A N 1
ATOM 1429 C CA . HIS A 1 185 ? 12.780 14.334 -21.143 1.00 74.31 185 HIS A CA 1
ATOM 1430 C C . HIS A 1 185 ? 13.913 14.906 -20.271 1.00 74.31 185 HIS A C 1
ATOM 1432 O O . HIS A 1 185 ? 14.923 15.402 -20.768 1.00 74.31 185 HIS A O 1
ATOM 1438 N N . LEU A 1 186 ? 13.731 14.879 -18.946 1.00 74.88 186 LEU A N 1
ATOM 1439 C CA . LEU A 1 186 ? 14.698 15.471 -18.020 1.00 74.88 186 LEU A CA 1
ATOM 1440 C C . LEU A 1 186 ? 16.022 14.695 -18.059 1.00 74.88 186 LEU A C 1
ATOM 1442 O O . LEU A 1 186 ? 16.028 13.482 -17.867 1.00 74.88 186 LEU A O 1
ATOM 1446 N N . GLU A 1 187 ? 17.157 15.389 -18.180 1.00 74.75 187 GLU A N 1
ATOM 1447 C CA . GLU A 1 187 ? 18.491 14.757 -18.128 1.00 74.75 187 GLU A CA 1
ATOM 1448 C C . GLU A 1 187 ? 18.718 13.982 -16.814 1.00 74.75 187 GLU A C 1
ATOM 1450 O O . GLU A 1 187 ? 19.369 12.940 -16.783 1.00 74.75 187 GLU A O 1
ATOM 1455 N N . SER A 1 188 ? 18.090 14.441 -15.727 1.00 77.06 188 SER A N 1
ATOM 1456 C CA . SER A 1 188 ? 18.120 13.805 -14.403 1.00 77.06 188 SER A CA 1
ATOM 1457 C C . SER A 1 188 ? 17.015 12.759 -14.183 1.00 77.06 188 SER A C 1
ATOM 1459 O O . SER A 1 188 ? 16.773 12.363 -13.039 1.00 77.06 188 SER A O 1
ATOM 1461 N N . ALA A 1 189 ? 16.319 12.304 -15.234 1.00 72.38 189 ALA A N 1
ATOM 1462 C CA . ALA A 1 189 ? 15.178 11.392 -15.114 1.00 72.38 189 ALA A CA 1
ATOM 1463 C C . ALA A 1 189 ? 15.522 10.109 -14.347 1.00 72.38 189 ALA A C 1
ATOM 1465 O O . ALA A 1 189 ? 14.747 9.685 -13.493 1.00 72.38 189 ALA A O 1
ATOM 1466 N N . GLN A 1 190 ? 16.709 9.535 -14.562 1.00 70.06 190 GLN A N 1
ATOM 1467 C CA . GLN A 1 190 ? 17.148 8.329 -13.856 1.00 70.06 190 GLN A CA 1
ATOM 1468 C C . GLN A 1 190 ? 17.211 8.526 -12.332 1.00 70.06 190 GLN A C 1
ATOM 1470 O O . GLN A 1 190 ? 16.707 7.688 -11.582 1.00 70.06 190 GLN A O 1
ATOM 1475 N N . VAL A 1 191 ? 17.790 9.638 -11.864 1.00 77.50 191 VAL A N 1
ATOM 1476 C CA . VAL A 1 191 ? 17.902 9.953 -10.428 1.00 77.50 191 VAL A CA 1
ATOM 1477 C C . VAL A 1 191 ? 16.517 10.188 -9.825 1.00 77.50 191 VAL A C 1
ATOM 1479 O O . VAL A 1 191 ? 16.211 9.679 -8.747 1.00 77.50 191 VAL A O 1
ATOM 1482 N N . ILE A 1 192 ? 15.648 10.900 -10.547 1.00 77.62 192 ILE A N 1
ATOM 1483 C CA . ILE A 1 192 ? 14.261 11.143 -10.133 1.00 77.62 192 ILE A CA 1
ATOM 1484 C C . ILE A 1 192 ? 13.506 9.816 -9.989 1.00 77.62 192 ILE A C 1
ATOM 1486 O O . ILE A 1 192 ? 12.849 9.596 -8.972 1.00 77.62 192 ILE A O 1
ATOM 1490 N N . CYS A 1 193 ? 13.648 8.901 -10.950 1.00 74.38 193 CYS A N 1
ATOM 1491 C CA . CYS A 1 193 ? 13.023 7.581 -10.903 1.00 74.38 193 CYS A CA 1
ATOM 1492 C C . CYS A 1 193 ? 13.533 6.737 -9.725 1.00 74.38 193 CYS A C 1
ATOM 1494 O O . CYS A 1 193 ? 12.740 6.067 -9.065 1.00 74.38 193 CYS A O 1
ATOM 1496 N N . GLN A 1 194 ? 14.829 6.798 -9.408 1.00 78.50 194 GLN A N 1
ATOM 1497 C CA . GLN A 1 194 ? 15.399 6.100 -8.250 1.00 78.50 194 GLN A CA 1
ATOM 1498 C C . GLN A 1 194 ? 14.869 6.652 -6.919 1.00 78.50 194 GLN A C 1
ATOM 1500 O O . GLN A 1 194 ? 14.477 5.876 -6.046 1.00 78.50 194 GLN A O 1
ATOM 1505 N N . ILE A 1 195 ? 14.800 7.979 -6.769 1.00 82.69 195 ILE A N 1
ATOM 1506 C CA . ILE A 1 195 ? 14.229 8.625 -5.576 1.00 82.69 195 ILE A CA 1
ATOM 1507 C C . ILE A 1 195 ? 12.740 8.293 -5.450 1.00 82.69 195 ILE A C 1
ATOM 1509 O O . ILE A 1 195 ? 12.273 7.945 -4.366 1.00 82.69 195 ILE A O 1
ATOM 1513 N N . ALA A 1 196 ? 11.999 8.347 -6.556 1.00 82.00 196 ALA A N 1
ATOM 1514 C CA . ALA A 1 196 ? 10.596 7.962 -6.608 1.00 82.00 196 ALA A CA 1
ATOM 1515 C C . ALA A 1 196 ? 10.402 6.501 -6.179 1.00 82.00 196 ALA A C 1
ATOM 1517 O O . ALA A 1 196 ? 9.513 6.212 -5.378 1.00 82.00 196 ALA A O 1
ATOM 1518 N N . PHE A 1 197 ? 11.250 5.583 -6.642 1.00 78.75 197 PHE A N 1
ATOM 1519 C CA . PHE A 1 197 ? 11.193 4.177 -6.246 1.00 78.75 197 PHE A CA 1
ATOM 1520 C C . PHE A 1 197 ? 11.524 3.976 -4.761 1.00 78.75 197 PHE A C 1
ATOM 1522 O O . PHE A 1 197 ? 10.827 3.243 -4.055 1.00 78.75 197 PHE A O 1
ATOM 1529 N N . LEU A 1 198 ? 12.532 4.680 -4.242 1.00 82.88 198 LEU A N 1
ATOM 1530 C CA . LEU A 1 198 ? 12.848 4.671 -2.814 1.00 82.88 198 LEU A CA 1
ATOM 1531 C C . LEU A 1 198 ? 11.656 5.171 -1.986 1.00 82.88 198 LEU A C 1
ATOM 1533 O O . LEU A 1 198 ? 11.266 4.543 -1.003 1.00 82.88 198 LEU A O 1
ATOM 1537 N N . PHE A 1 199 ? 11.022 6.262 -2.415 1.00 83.56 199 PHE A N 1
ATOM 1538 C CA . PHE A 1 199 ? 9.837 6.793 -1.751 1.00 83.56 199 PHE A CA 1
ATOM 1539 C C . PHE A 1 199 ? 8.668 5.807 -1.802 1.00 83.56 199 PHE A C 1
ATOM 1541 O O . PHE A 1 199 ? 8.016 5.580 -0.786 1.00 83.56 199 PHE A O 1
ATOM 1548 N N . ALA A 1 200 ? 8.455 5.148 -2.944 1.00 79.00 200 ALA A N 1
ATOM 1549 C CA . ALA A 1 200 ? 7.447 4.107 -3.067 1.00 79.00 200 ALA A CA 1
ATOM 1550 C C . ALA A 1 200 ? 7.727 2.986 -2.064 1.00 79.00 200 ALA A C 1
ATOM 1552 O O . ALA A 1 200 ? 6.856 2.673 -1.268 1.00 79.00 200 ALA A O 1
ATOM 1553 N N . THR A 1 201 ? 8.932 2.418 -2.016 1.00 80.62 201 THR A N 1
ATOM 1554 C CA . THR A 1 201 ? 9.257 1.285 -1.121 1.00 80.62 201 THR A CA 1
ATOM 1555 C C . THR A 1 201 ? 9.142 1.615 0.374 1.00 80.62 201 THR A C 1
ATOM 1557 O O . THR A 1 201 ? 8.749 0.747 1.163 1.00 80.62 201 THR A O 1
ATOM 1560 N N . LEU A 1 202 ? 9.364 2.875 0.767 1.00 85.88 202 LEU A N 1
ATOM 1561 C CA . LEU A 1 202 ? 9.216 3.346 2.150 1.00 85.88 202 LEU A CA 1
ATOM 1562 C C . LEU A 1 202 ? 7.784 3.244 2.708 1.00 85.88 202 LEU A C 1
ATOM 1564 O O . LEU A 1 202 ? 7.616 3.289 3.931 1.00 85.88 202 LEU A O 1
ATOM 1568 N N . HIS A 1 203 ? 6.757 3.062 1.867 1.00 82.19 203 HIS A N 1
ATOM 1569 C CA . HIS A 1 203 ? 5.369 2.932 2.331 1.00 82.19 203 HIS A CA 1
ATOM 1570 C C . HIS A 1 203 ? 5.173 1.758 3.306 1.00 82.19 203 HIS A C 1
ATOM 1572 O O . HIS A 1 203 ? 4.402 1.866 4.261 1.00 82.19 203 HIS A O 1
ATOM 1578 N N . THR A 1 204 ? 5.897 0.652 3.105 1.00 79.81 204 THR A N 1
ATOM 1579 C CA . THR A 1 204 ? 5.835 -0.538 3.970 1.00 79.81 204 THR A CA 1
ATOM 1580 C C . THR A 1 204 ? 6.325 -0.224 5.384 1.00 79.81 204 THR A C 1
ATOM 1582 O O . THR A 1 204 ? 5.628 -0.488 6.368 1.00 79.81 204 THR A O 1
ATOM 1585 N N . THR A 1 205 ? 7.482 0.432 5.490 1.00 86.25 205 THR A N 1
ATOM 1586 C CA . THR A 1 205 ? 8.053 0.910 6.752 1.00 86.25 205 THR A CA 1
ATOM 1587 C C . THR A 1 205 ? 7.122 1.907 7.429 1.00 86.25 205 THR A C 1
ATOM 1589 O O . THR A 1 205 ? 6.851 1.795 8.627 1.00 86.25 205 THR A O 1
ATOM 1592 N N . ALA A 1 206 ? 6.577 2.858 6.668 1.00 87.19 206 ALA A N 1
ATOM 1593 C CA . ALA A 1 206 ? 5.665 3.858 7.203 1.00 87.19 206 ALA A CA 1
ATOM 1594 C C . ALA A 1 206 ? 4.373 3.227 7.757 1.00 87.19 206 ALA A C 1
ATOM 1596 O O . ALA A 1 206 ? 3.926 3.597 8.845 1.00 87.19 206 ALA A O 1
ATOM 1597 N N . ASN A 1 207 ? 3.826 2.209 7.084 1.00 85.38 207 ASN A N 1
ATOM 1598 C CA . ASN A 1 207 ? 2.697 1.425 7.589 1.00 85.38 207 ASN A CA 1
ATOM 1599 C C . ASN A 1 207 ? 3.027 0.719 8.910 1.00 85.38 207 ASN A C 1
ATOM 1601 O O . ASN A 1 207 ? 2.226 0.770 9.848 1.00 85.38 207 ASN A O 1
ATOM 1605 N N . GLY A 1 208 ? 4.222 0.132 9.027 1.00 85.06 208 GLY A N 1
ATOM 1606 C CA . GLY A 1 208 ? 4.706 -0.448 10.282 1.00 85.06 208 GLY A CA 1
ATOM 1607 C C . GLY A 1 208 ? 4.731 0.573 11.422 1.00 85.06 208 GLY A C 1
ATOM 1608 O O . GLY A 1 208 ? 4.183 0.324 12.499 1.00 85.06 208 GLY A O 1
ATOM 1609 N N . VAL A 1 209 ? 5.275 1.766 11.165 1.00 87.19 209 VAL A N 1
ATOM 1610 C CA . VAL A 1 209 ? 5.300 2.873 12.137 1.00 87.19 209 VAL A CA 1
ATOM 1611 C C . VAL A 1 209 ? 3.881 3.299 12.533 1.00 87.19 209 VAL A C 1
ATOM 1613 O O . VAL A 1 209 ? 3.593 3.452 13.722 1.00 87.19 209 VAL A O 1
ATOM 1616 N N . ILE A 1 210 ? 2.960 3.433 11.574 1.00 87.94 210 ILE A N 1
ATOM 1617 C CA . ILE A 1 210 ? 1.554 3.783 11.837 1.00 87.94 210 ILE A CA 1
ATOM 1618 C C . ILE A 1 210 ? 0.899 2.764 12.777 1.00 87.94 210 ILE A C 1
ATOM 1620 O O . ILE A 1 210 ? 0.217 3.157 13.730 1.00 87.94 210 ILE A O 1
ATOM 1624 N N . VAL A 1 211 ? 1.096 1.463 12.543 1.00 85.00 211 VAL A N 1
ATOM 1625 C CA . VAL A 1 211 ? 0.560 0.403 13.413 1.00 85.00 211 VAL A CA 1
ATOM 1626 C C . VAL A 1 211 ? 1.153 0.511 14.814 1.00 85.00 211 VAL A C 1
ATOM 1628 O O . VAL A 1 211 ? 0.401 0.538 15.792 1.00 85.00 211 VAL A O 1
ATOM 1631 N N . MET A 1 212 ? 2.479 0.644 14.917 1.00 85.62 212 MET A N 1
ATOM 1632 C CA . MET A 1 212 ? 3.177 0.756 16.200 1.00 85.62 212 MET A CA 1
ATOM 1633 C C . MET A 1 212 ? 2.710 1.963 17.021 1.00 85.62 212 MET A C 1
ATOM 1635 O O . MET A 1 212 ? 2.575 1.860 18.238 1.00 85.62 212 MET A O 1
ATOM 1639 N N . LEU A 1 213 ? 2.417 3.098 16.382 1.00 84.81 213 LEU A N 1
ATOM 1640 C CA . LEU A 1 213 ? 1.991 4.316 17.075 1.00 84.81 213 LEU A CA 1
ATOM 1641 C C . LEU A 1 213 ? 0.490 4.333 17.397 1.00 84.81 213 LEU A C 1
ATOM 1643 O O . LEU A 1 213 ? 0.073 4.789 18.470 1.00 84.81 213 LEU A O 1
ATOM 1647 N N . LEU A 1 214 ? -0.358 3.854 16.488 1.00 82.69 214 LEU A N 1
ATOM 1648 C CA . LEU A 1 214 ? -1.805 4.011 16.633 1.00 82.69 214 LEU A CA 1
ATOM 1649 C C . LEU A 1 214 ? -2.465 2.848 17.367 1.00 82.69 214 LEU A C 1
ATOM 1651 O O . LEU A 1 214 ? -3.448 3.084 18.078 1.00 82.69 214 LEU A O 1
ATOM 1655 N N . VAL A 1 215 ? -1.927 1.631 17.271 1.00 81.38 215 VAL A N 1
ATOM 1656 C CA . VAL A 1 215 ? -2.534 0.428 17.848 1.00 81.38 215 VAL A CA 1
ATOM 1657 C C . VAL A 1 215 ? -1.954 0.152 19.236 1.00 81.38 215 VAL A C 1
ATOM 1659 O O . VAL A 1 215 ? -0.766 -0.095 19.419 1.00 81.38 215 VAL A O 1
ATOM 1662 N N . ARG A 1 216 ? -2.825 0.206 20.250 1.00 80.00 216 ARG A N 1
ATOM 1663 C CA . ARG A 1 216 ? -2.453 0.193 21.674 1.00 80.00 216 ARG A CA 1
ATOM 1664 C C . ARG A 1 216 ? -1.471 -0.917 22.105 1.00 80.00 216 ARG A C 1
ATOM 1666 O O . ARG A 1 216 ? -0.491 -0.538 22.737 1.00 80.00 216 ARG A O 1
ATOM 1673 N N . PRO A 1 217 ? -1.690 -2.217 21.820 1.00 79.81 217 PRO A N 1
ATOM 1674 C CA . PRO A 1 217 ? -0.763 -3.271 22.247 1.00 79.81 217 PRO A CA 1
ATOM 1675 C C . PRO A 1 217 ? 0.656 -3.077 21.695 1.00 79.81 217 PRO A C 1
ATOM 1677 O O . PRO A 1 217 ? 1.620 -3.178 22.447 1.00 79.81 217 PRO A O 1
ATOM 1680 N N . TYR A 1 218 ? 0.787 -2.704 20.419 1.00 82.62 218 TYR A N 1
ATOM 1681 C CA . TYR A 1 218 ? 2.089 -2.429 19.805 1.00 82.62 218 TYR A CA 1
ATOM 1682 C C . TYR A 1 218 ? 2.743 -1.179 20.392 1.00 82.62 218 TYR A C 1
ATOM 1684 O O . TYR A 1 218 ? 3.938 -1.174 20.674 1.00 82.62 218 TYR A O 1
ATOM 1692 N N . ARG A 1 219 ? 1.949 -0.137 20.657 1.00 84.81 219 ARG A N 1
ATOM 1693 C CA . ARG A 1 219 ? 2.444 1.086 21.289 1.00 84.81 219 ARG A CA 1
ATOM 1694 C C . ARG A 1 219 ? 2.948 0.843 22.712 1.00 84.81 219 ARG A C 1
ATOM 1696 O O . ARG A 1 219 ? 3.983 1.378 23.092 1.00 84.81 219 ARG A O 1
ATOM 1703 N N . GLU A 1 220 ? 2.216 0.069 23.511 1.00 82.94 220 GLU A N 1
ATOM 1704 C CA . GLU A 1 220 ? 2.626 -0.284 24.877 1.00 82.94 220 GLU A CA 1
ATOM 1705 C C . GLU A 1 220 ? 3.905 -1.129 24.867 1.00 82.94 220 GLU A C 1
ATOM 1707 O O . GLU A 1 220 ? 4.810 -0.865 25.655 1.00 82.94 220 GLU A O 1
ATOM 1712 N N . PHE A 1 221 ? 4.030 -2.069 23.927 1.00 85.50 221 PHE A N 1
ATOM 1713 C CA . PHE A 1 221 ? 5.272 -2.807 23.709 1.00 85.50 221 PHE A CA 1
ATOM 1714 C C . PHE A 1 221 ? 6.447 -1.875 23.365 1.00 85.50 221 PHE A C 1
ATOM 1716 O O . PHE A 1 221 ? 7.484 -1.934 24.023 1.00 85.50 221 PHE A O 1
ATOM 1723 N N . LEU A 1 222 ? 6.267 -0.955 22.409 1.00 85.50 222 LEU A N 1
ATOM 1724 C CA . LEU A 1 222 ? 7.295 0.011 22.004 1.00 85.50 222 LEU A CA 1
ATOM 1725 C C . LEU A 1 222 ? 7.738 0.907 23.173 1.00 85.50 222 LEU A C 1
ATOM 1727 O O . LEU A 1 222 ? 8.932 1.116 23.390 1.00 85.50 222 LEU A O 1
ATOM 1731 N N . PHE A 1 223 ? 6.780 1.410 23.956 1.00 83.88 223 PHE A N 1
ATOM 1732 C CA . PHE A 1 223 ? 7.066 2.221 25.140 1.00 83.88 223 PHE A CA 1
ATOM 1733 C C . PHE A 1 223 ? 7.792 1.447 26.236 1.00 83.88 223 PHE A C 1
ATOM 1735 O O . PHE A 1 223 ? 8.601 2.021 26.964 1.00 83.88 223 PHE A O 1
ATOM 1742 N N . ASN A 1 224 ? 7.518 0.152 26.359 1.00 83.88 224 ASN A N 1
ATOM 1743 C CA . ASN A 1 224 ? 8.233 -0.699 27.292 1.00 83.88 224 ASN A CA 1
ATOM 1744 C C . ASN A 1 224 ? 9.646 -1.003 26.795 1.00 83.88 224 ASN A C 1
ATOM 1746 O O . ASN A 1 224 ? 10.554 -1.032 27.616 1.00 83.88 224 ASN A O 1
ATOM 1750 N N . LEU A 1 225 ? 9.860 -1.170 25.492 1.00 86.06 225 LEU A N 1
ATOM 1751 C CA . LEU A 1 225 ? 11.175 -1.468 24.928 1.00 86.06 225 LEU A CA 1
ATOM 1752 C C . LEU A 1 225 ? 12.126 -0.262 24.978 1.00 86.06 225 LEU A C 1
ATOM 1754 O O . LEU A 1 225 ? 13.291 -0.417 25.329 1.00 86.06 225 LEU A O 1
ATOM 1758 N N . ILE A 1 226 ? 11.633 0.941 24.665 1.00 87.75 226 ILE A N 1
ATOM 1759 C CA . ILE A 1 226 ? 12.469 2.139 24.507 1.00 87.75 226 ILE A CA 1
ATOM 1760 C C . ILE A 1 226 ? 12.468 2.974 25.804 1.00 87.75 226 ILE A C 1
ATOM 1762 O O . ILE A 1 226 ? 11.446 3.586 26.135 1.00 87.75 226 ILE A O 1
ATOM 1766 N N . PRO A 1 227 ? 13.603 3.090 26.530 1.00 83.31 227 PRO A N 1
ATOM 1767 C CA . PRO A 1 227 ? 13.664 3.759 27.836 1.00 83.31 227 PRO A CA 1
ATOM 1768 C C . PRO A 1 227 ? 13.225 5.229 27.804 1.00 83.31 227 PRO A C 1
ATOM 1770 O O . PRO A 1 227 ? 12.505 5.691 28.692 1.00 83.31 227 PRO A O 1
ATOM 1773 N N . ILE A 1 228 ? 13.603 5.958 26.748 1.00 80.88 228 ILE A N 1
ATOM 1774 C CA . ILE A 1 228 ? 13.220 7.363 26.544 1.00 80.88 228 ILE A CA 1
ATOM 1775 C C . ILE A 1 228 ? 11.699 7.491 26.465 1.00 80.88 228 ILE A C 1
ATOM 1777 O O . ILE A 1 228 ? 11.099 8.314 27.158 1.00 80.88 228 ILE A O 1
ATOM 1781 N N . LEU A 1 229 ? 11.049 6.627 25.689 1.00 78.19 229 LEU A N 1
ATOM 1782 C CA . LEU A 1 229 ? 9.604 6.675 25.534 1.00 78.19 229 LEU A CA 1
ATOM 1783 C C . LEU A 1 229 ? 8.876 6.180 26.806 1.00 78.19 229 LEU A C 1
ATOM 1785 O O . LEU A 1 229 ? 7.818 6.709 27.159 1.00 78.19 229 LEU A O 1
ATOM 1789 N N . ARG A 1 230 ? 9.482 5.254 27.564 1.00 77.50 230 ARG A N 1
ATOM 1790 C CA . ARG A 1 230 ? 9.009 4.814 28.889 1.00 77.50 230 ARG A CA 1
ATOM 1791 C C . ARG A 1 230 ? 8.938 5.973 29.887 1.00 77.50 230 ARG A C 1
ATOM 1793 O O . ARG A 1 230 ? 7.958 6.104 30.624 1.00 77.50 230 ARG A O 1
ATOM 1800 N N . THR A 1 231 ? 9.963 6.827 29.924 1.00 77.88 231 THR A N 1
ATOM 1801 C CA . THR A 1 231 ? 9.975 8.003 30.816 1.00 77.88 231 THR A CA 1
ATOM 1802 C C . THR A 1 231 ? 8.910 9.026 30.421 1.00 77.88 231 THR A C 1
ATOM 1804 O O . THR A 1 231 ? 8.207 9.541 31.292 1.00 77.88 231 THR A O 1
ATOM 1807 N N . TRP A 1 232 ? 8.706 9.239 29.118 1.00 75.25 232 TRP A N 1
ATOM 1808 C CA . TRP A 1 232 ? 7.609 10.050 28.584 1.00 75.25 232 TRP A CA 1
ATOM 1809 C C . TRP A 1 232 ? 6.231 9.530 29.009 1.00 75.25 232 TRP A C 1
ATOM 1811 O O . TRP A 1 232 ? 5.389 10.306 29.470 1.00 75.25 232 TRP A O 1
ATOM 1821 N N . GLN A 1 233 ? 6.004 8.215 28.928 1.00 78.38 233 GLN A N 1
ATOM 1822 C CA . GLN A 1 233 ? 4.751 7.602 29.373 1.00 78.38 233 GLN A CA 1
ATOM 1823 C C . GLN A 1 233 ? 4.513 7.820 30.875 1.00 78.38 233 GLN A C 1
ATOM 1825 O O . GLN A 1 233 ? 3.399 8.177 31.268 1.00 78.38 233 GLN A O 1
ATOM 1830 N N . LYS A 1 234 ? 5.547 7.658 31.712 1.00 77.00 234 LYS A N 1
ATOM 1831 C CA . LYS A 1 234 ? 5.452 7.890 33.164 1.00 77.00 234 LYS A CA 1
ATOM 1832 C C . LYS A 1 234 ? 5.091 9.342 33.497 1.00 77.00 234 LYS A C 1
ATOM 1834 O O . LYS A 1 234 ? 4.177 9.555 34.291 1.00 77.00 234 LYS A O 1
ATOM 1839 N N . ARG A 1 235 ? 5.730 10.328 32.852 1.00 76.56 235 ARG A N 1
ATOM 1840 C CA . ARG A 1 235 ? 5.419 11.761 33.053 1.00 76.56 235 ARG A CA 1
ATOM 1841 C C . ARG A 1 235 ? 3.976 12.090 32.678 1.00 76.56 235 ARG A C 1
ATOM 1843 O O . ARG A 1 235 ? 3.277 12.758 33.435 1.00 76.56 235 ARG A O 1
ATOM 1850 N N . LYS A 1 236 ? 3.499 11.563 31.546 1.00 77.38 236 LYS A N 1
ATOM 1851 C CA . LYS A 1 236 ? 2.118 11.777 31.091 1.00 77.38 236 LYS A CA 1
ATOM 1852 C C . LYS A 1 236 ? 1.086 11.160 32.039 1.00 77.38 236 LYS A C 1
ATOM 1854 O O . LYS A 1 236 ? 0.040 11.758 32.276 1.00 77.38 236 LYS A O 1
ATOM 1859 N N . LEU A 1 237 ? 1.376 9.984 32.604 1.00 77.50 237 LEU A N 1
ATOM 1860 C CA . LEU A 1 237 ? 0.528 9.376 33.634 1.00 77.50 237 LEU A CA 1
ATOM 1861 C C . LEU A 1 237 ? 0.494 10.204 34.925 1.00 77.50 237 LEU A C 1
ATOM 1863 O O . LEU A 1 237 ? -0.577 10.336 35.513 1.00 77.50 237 LEU A O 1
ATOM 1867 N N . HIS A 1 238 ? 1.635 10.755 35.351 1.00 74.56 238 HIS A N 1
ATOM 1868 C CA . HIS A 1 238 ? 1.723 11.591 36.553 1.00 74.56 238 HIS A CA 1
ATOM 1869 C C . HIS A 1 238 ? 0.901 12.878 36.403 1.00 74.56 238 HIS A C 1
ATOM 1871 O O . HIS A 1 238 ? 0.032 13.153 37.225 1.00 74.56 238 HIS A O 1
ATOM 1877 N N . SER A 1 239 ? 1.075 13.579 35.278 1.00 77.00 239 SER A N 1
ATOM 1878 C CA . SER A 1 239 ? 0.314 14.791 34.948 1.00 77.00 239 SER A CA 1
ATOM 1879 C C . SER A 1 239 ? -1.201 14.541 34.915 1.00 77.00 239 SER A C 1
ATOM 1881 O O . SER A 1 239 ? -1.963 15.295 35.516 1.00 77.00 239 SER A O 1
ATOM 1883 N N . ASN A 1 240 ? -1.658 13.437 34.307 1.00 75.00 240 ASN A N 1
ATOM 1884 C CA . ASN A 1 240 ? -3.083 13.082 34.312 1.00 75.00 240 ASN A CA 1
ATOM 1885 C C . ASN A 1 240 ? -3.619 12.787 35.723 1.00 75.00 240 ASN A C 1
ATOM 1887 O O . ASN A 1 240 ? -4.756 13.145 36.027 1.00 75.00 240 ASN A O 1
ATOM 1891 N N . LYS A 1 241 ? -2.833 12.124 36.585 1.00 73.81 241 LYS A N 1
ATOM 1892 C CA . LYS A 1 241 ? -3.236 11.862 37.978 1.00 73.81 241 LYS A CA 1
ATOM 1893 C C . LYS A 1 241 ? -3.384 13.159 38.770 1.00 73.81 241 LYS A C 1
ATOM 1895 O O . LYS A 1 241 ? -4.376 13.316 39.480 1.00 73.81 241 LYS A O 1
ATOM 1900 N N . GLU A 1 242 ? -2.452 14.094 38.619 1.00 73.31 242 GLU A N 1
ATOM 1901 C CA . GLU A 1 242 ? -2.526 15.416 39.256 1.00 73.31 242 GLU A CA 1
ATOM 1902 C C . GLU A 1 242 ? -3.752 16.201 38.779 1.00 73.31 242 GLU A C 1
ATOM 1904 O O . GLU A 1 242 ? -4.497 16.748 39.594 1.00 73.31 242 GLU A O 1
ATOM 1909 N N . GLN A 1 243 ? -4.044 16.169 37.475 1.00 73.38 243 GLN A N 1
ATOM 1910 C CA . GLN A 1 243 ? -5.220 16.828 36.907 1.00 73.38 243 GLN A CA 1
ATOM 1911 C C . GLN A 1 243 ? -6.533 16.265 37.473 1.00 73.38 243 GLN A C 1
ATOM 1913 O O . GLN A 1 243 ? -7.387 17.030 37.923 1.00 73.38 243 GLN A O 1
ATOM 1918 N N . VAL A 1 244 ? -6.682 14.938 37.523 1.00 75.88 244 VAL A N 1
ATOM 1919 C CA . VAL A 1 244 ? -7.871 14.280 38.097 1.00 75.88 244 VAL A CA 1
ATOM 1920 C C . VAL A 1 244 ? -8.008 14.588 39.588 1.00 75.88 244 VAL A C 1
ATOM 1922 O O . VAL A 1 244 ? -9.107 14.887 40.059 1.00 75.88 244 VAL A O 1
ATOM 1925 N N . THR A 1 245 ? -6.900 14.581 40.328 1.00 78.75 245 THR A N 1
ATOM 1926 C CA . THR A 1 245 ? -6.894 14.911 41.760 1.00 78.75 245 THR A CA 1
ATOM 1927 C C . THR A 1 245 ? -7.354 16.355 41.982 1.00 78.75 245 THR A C 1
ATOM 1929 O O . THR A 1 245 ? -8.244 16.593 42.797 1.00 78.75 245 THR A O 1
ATOM 1932 N N . SER A 1 246 ? -6.855 17.309 41.186 1.00 75.62 246 SER A N 1
ATOM 1933 C CA . SER A 1 246 ? -7.259 18.720 41.273 1.00 75.62 246 SER A CA 1
ATOM 1934 C C . SER A 1 246 ? -8.749 18.942 40.970 1.00 75.62 246 SER A C 1
ATOM 1936 O O . SER A 1 246 ? -9.421 19.705 41.665 1.00 75.62 246 SER A O 1
ATOM 1938 N N . LEU A 1 247 ? -9.299 18.230 39.979 1.00 77.00 247 LEU A N 1
ATOM 1939 C CA . LEU A 1 247 ? -10.722 18.281 39.635 1.00 77.00 247 LEU A CA 1
ATOM 1940 C C . LEU A 1 247 ? -11.587 17.693 40.751 1.00 77.00 247 LEU A C 1
ATOM 1942 O O . LEU A 1 247 ? -12.608 18.273 41.104 1.00 77.00 247 LEU A O 1
ATOM 1946 N N . THR A 1 248 ? -11.154 16.586 41.353 1.00 79.31 248 THR A N 1
ATOM 1947 C CA . THR A 1 248 ? -11.883 15.932 42.450 1.00 79.31 248 THR A CA 1
ATOM 1948 C C . THR A 1 248 ? -11.961 16.836 43.683 1.00 79.31 248 THR A C 1
ATOM 1950 O O . THR A 1 248 ? -13.018 16.945 44.305 1.00 79.31 248 THR A O 1
ATOM 1953 N N . VAL A 1 249 ? -10.870 17.541 44.007 1.00 81.62 249 VAL A N 1
ATOM 1954 C CA . VAL A 1 249 ? -10.840 18.535 45.094 1.00 81.62 249 VAL A CA 1
ATOM 1955 C C . VAL A 1 249 ? -11.786 19.703 44.799 1.00 81.62 249 VAL A C 1
ATOM 1957 O O . VAL A 1 249 ? -12.567 20.087 45.668 1.00 81.62 249 VAL A O 1
ATOM 1960 N N . ARG A 1 250 ? -11.786 20.230 43.566 1.00 81.00 250 ARG A N 1
ATOM 1961 C CA . ARG A 1 250 ? -12.688 21.324 43.156 1.00 81.00 250 ARG A CA 1
ATOM 1962 C C . ARG A 1 250 ? -14.164 20.929 43.217 1.00 81.00 250 ARG A C 1
ATOM 1964 O O . ARG A 1 250 ? -14.975 21.722 43.682 1.00 81.00 250 ARG A O 1
ATOM 1971 N N . VAL A 1 251 ? -14.509 19.714 42.792 1.00 81.50 251 VAL A N 1
ATOM 1972 C CA . VAL 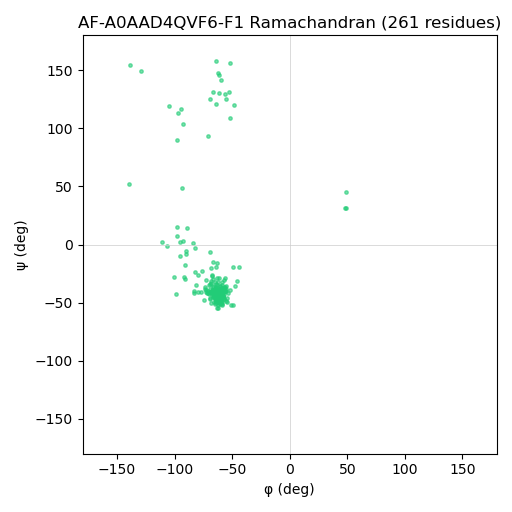A 1 251 ? -15.889 19.202 42.857 1.00 81.50 251 VAL A CA 1
ATOM 1973 C C . VAL A 1 251 ? -16.347 19.050 44.308 1.00 81.50 251 VAL A C 1
ATOM 1975 O O . VAL A 1 251 ? -17.428 19.526 44.646 1.00 81.50 251 VAL A O 1
ATOM 1978 N N . LYS A 1 252 ? -15.510 18.482 45.188 1.00 82.62 252 LYS A N 1
ATOM 1979 C CA . LYS A 1 252 ? -15.823 18.382 46.625 1.00 82.62 252 LYS A CA 1
ATOM 1980 C C . LYS A 1 252 ? -16.009 19.757 47.279 1.00 82.62 252 LYS A C 1
ATOM 1982 O O . LYS A 1 252 ? -16.942 19.932 48.055 1.00 82.62 252 LYS A O 1
ATOM 1987 N N . ALA A 1 253 ? -15.170 20.737 46.937 1.00 78.75 253 ALA A N 1
ATOM 1988 C CA . ALA A 1 253 ? -15.285 22.106 47.448 1.00 78.75 253 ALA A CA 1
ATOM 1989 C C . ALA A 1 253 ? -16.530 22.854 46.925 1.00 78.75 253 ALA A C 1
ATOM 1991 O O . ALA A 1 253 ? -17.085 23.704 47.617 1.00 78.75 253 ALA A O 1
ATOM 1992 N N . ALA A 1 254 ? -16.986 22.552 45.706 1.00 76.88 254 ALA A N 1
ATOM 1993 C CA . ALA A 1 254 ? -18.228 23.103 45.164 1.00 76.88 254 ALA A CA 1
ATOM 1994 C C . ALA A 1 254 ? -19.474 22.470 45.814 1.00 76.88 254 ALA A C 1
ATOM 1996 O O . ALA A 1 254 ? -20.443 23.174 46.102 1.00 76.88 254 ALA A O 1
ATOM 1997 N N . GLN A 1 255 ? -19.431 21.162 46.090 1.00 79.00 255 GLN A N 1
ATOM 1998 C CA . GLN A 1 255 ? -20.495 20.441 46.798 1.00 79.00 255 GLN A CA 1
ATOM 1999 C C . GLN A 1 255 ? -20.646 20.907 48.253 1.00 79.00 255 GLN A C 1
ATOM 2001 O O . GLN A 1 255 ? -21.767 21.107 48.706 1.00 79.00 255 GLN A O 1
ATOM 2006 N N . SER A 1 256 ? -19.543 21.164 48.966 1.00 74.81 256 SER A N 1
ATOM 2007 C CA . SER A 1 256 ? -19.608 21.667 50.347 1.00 74.81 256 SER A CA 1
ATOM 2008 C C . SER A 1 256 ? -20.157 23.095 50.446 1.00 74.81 256 SER A C 1
ATOM 2010 O O . SER A 1 256 ? -20.858 23.423 51.401 1.00 74.81 256 SER A O 1
ATOM 2012 N N . ARG A 1 257 ? -19.887 23.951 49.450 1.00 71.25 257 ARG A N 1
ATOM 2013 C CA . ARG A 1 257 ? -20.489 25.293 49.371 1.00 71.25 257 ARG A CA 1
ATOM 2014 C C . ARG A 1 257 ? -21.989 25.232 49.111 1.00 71.25 257 ARG A C 1
ATOM 2016 O O . ARG A 1 257 ? -22.729 25.978 49.729 1.00 71.25 257 ARG A O 1
ATOM 2023 N N . THR A 1 258 ? -22.446 24.348 48.229 1.00 69.00 258 THR A N 1
ATOM 2024 C CA . THR A 1 258 ? -23.880 24.222 47.915 1.00 69.00 258 THR A CA 1
ATOM 2025 C C . THR A 1 258 ? -24.685 23.632 49.071 1.00 69.00 258 THR A C 1
ATOM 2027 O O . THR A 1 258 ? -25.785 24.111 49.321 1.00 69.00 258 THR A O 1
ATOM 2030 N N . SER A 1 259 ? -24.124 22.696 49.845 1.00 64.12 259 SER A N 1
ATOM 2031 C CA . SER A 1 259 ? -24.759 22.214 51.081 1.00 64.12 259 SER A CA 1
ATOM 2032 C C . SER A 1 259 ? -24.824 23.270 52.190 1.00 64.12 259 SER A C 1
ATOM 2034 O O . SER A 1 259 ? -25.719 23.212 53.020 1.00 64.12 259 SER A O 1
ATOM 2036 N N . PHE A 1 260 ? -23.905 24.243 52.203 1.00 61.78 260 PHE A N 1
ATOM 2037 C CA . PHE A 1 260 ? -23.902 25.340 53.181 1.00 61.78 260 PHE A CA 1
ATOM 2038 C C . PHE A 1 260 ? -24.968 26.411 52.889 1.00 61.78 260 PHE A C 1
ATOM 2040 O O . PHE A 1 260 ? -25.374 27.121 53.793 1.00 61.78 260 PHE A O 1
ATOM 2047 N N . PHE A 1 261 ? -25.433 26.527 51.640 1.00 58.59 261 PHE A N 1
ATOM 2048 C CA . PHE A 1 261 ? -26.515 27.447 51.252 1.00 58.59 261 PHE A CA 1
ATOM 2049 C C . PHE A 1 261 ? -27.920 26.820 51.337 1.00 58.59 261 PHE A C 1
ATOM 2051 O O . PHE A 1 261 ? -28.904 27.512 51.095 1.00 58.59 261 PHE A O 1
ATOM 2058 N N . GLN A 1 262 ? -28.022 25.518 51.625 1.00 55.00 262 GLN A N 1
ATOM 2059 C CA . GLN A 1 262 ? -29.292 24.788 51.767 1.00 55.00 262 GLN A CA 1
ATOM 2060 C C . GLN A 1 262 ? -29.640 24.437 53.225 1.00 55.00 262 GLN A C 1
ATOM 2062 O O . GLN A 1 262 ? -30.689 23.837 53.455 1.00 55.00 262 GLN A O 1
ATOM 2067 N N . ALA A 1 263 ? -28.773 24.790 54.177 1.00 51.94 263 ALA A N 1
ATOM 2068 C CA . ALA A 1 263 ? -28.992 24.687 55.620 1.00 51.94 263 ALA A CA 1
ATOM 2069 C C . ALA A 1 263 ? -29.237 26.085 56.199 1.00 51.94 263 ALA A C 1
ATOM 2071 O O . ALA A 1 263 ? -30.054 26.183 57.139 1.00 51.94 263 ALA A O 1
#

Foldseek 3Di:
DPQPPPCVVLVVVLVVLLVVLVVLLVVLVVLLVLLCVLVVPPDPVPRPPLSVVVNVCSVCLSVVLSCLSVVLDDDPVQLLVLCCVPPVVCSVVCVVPVPDRPRDDPVSCVVNLVSVLVVLLVSLVSQLVSLVVQLVSLVVCVVVDDPVVSLQSNLVSVLSNCLSNVLSVLLNCLSVLQVCCNVVVDPCNVVSNVVSVVSNVCSVVVSVVSCCCRHPVSVVVVLVVDVVSVVVVVVVVVVVVVVVVVVVVVVVVVVVVVVVVVD

Solvent-accessible surface area (backbone atoms only — not comparable to full-atom values): 14325 Å² total; per-residue (Å²): 130,83,74,76,56,95,57,48,66,54,52,54,46,48,52,51,48,50,52,51,30,52,52,48,44,53,52,51,49,54,52,49,54,49,48,37,63,66,67,74,47,92,60,72,84,71,60,57,70,66,56,58,50,49,43,51,44,47,68,57,49,49,53,62,54,44,47,49,55,64,74,50,53,69,52,73,66,58,21,49,51,47,29,56,74,76,39,55,89,47,47,66,57,43,73,71,64,73,51,85,76,85,47,68,59,68,79,60,48,48,62,54,49,54,52,56,50,52,47,49,50,51,50,29,50,51,51,39,52,52,30,51,50,47,49,54,51,52,62,75,43,49,88,81,49,57,70,70,59,49,54,52,52,51,31,49,40,54,34,52,31,49,53,35,49,50,41,36,52,38,42,50,51,22,48,50,48,42,53,51,28,62,75,66,64,42,93,60,30,68,60,48,41,51,52,22,48,54,48,36,62,44,36,62,59,51,37,52,51,43,43,36,69,45,33,65,72,49,29,54,51,51,30,68,71,36,66,71,50,34,53,52,53,53,52,54,52,49,53,50,50,52,52,52,52,54,51,51,53,51,52,54,56,52,52,56,53,54,56,65,76,74,110

pLDDT: mean 71.34, std 9.63, range [34.78, 87.94]

Secondary structure (DSSP, 8-state):
-PPPPTTHHHHHHHHHHHHHHHHHHHHHHHHHHHHHHHHT---GGGS-HHHHHHHHHHHHTHHHHHHHHHHSPPPHHHHHHHHHHH-GGGHHHHHHHT-------HHHHHHHHHHHHHHHHHHHHHHHHHHHHHHHHHHHTGGGS-HHHHHHHHHHHHHHHHHHHHHHHHHHHHHHHHHHHHHTT-TTHHHHHHHHHHHHHHHHHHHHHHHHHHSHHHHHHHHHH-HHHHHHHHHHHHHHHHHHHHHHHHHHHHHHHHHHT--

InterPro domains:
  IPR019422 7TM GPCR, serpentine receptor class h (Srh) [PF10318] (4-226)

Radius of gyration: 27.0 Å; Cα contacts (8 Å, |Δi|>4): 171; chains: 1; bounding box: 58×49×86 Å

Organism: NCBI:txid166010

Mean predicted aligned error: 12.85 Å